Protein AF-A0A948VTZ8-F1 (afdb_monomer)

Mean predicted aligned error: 21.1 Å

pLDDT: mean 74.26, std 19.51, range [36.09, 95.75]

Sequence (278 aa):
MSRDYAEKEREFIEGLKADTGRDLGEWMSAIGDKNFAHRNDAIDWLRQQGFLFAWASWLERIHNNGGQPIYYDESAPPAPAAPVKHPAPPPASPPPSPPLHSNAGSHAGRPVDVPTPRPVQLEGASVIQFPGARSTLAKPPPPAPSRAVPASSPSVATSPQVMAVIAAAKAYAPLAGFLIRSIADNLPGTVFRAGTRRVEMFAGPLPFALLSVGGKDLKLVYAGPADRFEPPSEKSRLPNLGVPLSPLLTHMVALTDARQIDEAFVETIRRARARVER

Secondary structure (DSSP, 8-state):
--HHHHHHHHHHHHHHHHHHS--HHHHHHHHHHHT-SSHHHHHHHHHHTT--HHHHHHHHHHHHTTT--SSTTTTS--PPPPP--PPPPPPPPPPP-------------PPPPPPPP---------------------PPPP-------------GGG-HHHHHHHHHTGGGHHHHHHHHHHHHHHSTTPEEEEETTEEEEESSSSEEEEEEE-SS-EEEEE---TT---TT-EE---TTSSSPPPTT--EEEEE--GGGSSHHHHHHHHHHHHHH--

Solvent-accessible surface area (backbone atoms only — not comparable to full-atom values): 17691 Å² total; per-residue (Å²): 122,68,64,70,52,18,51,52,50,46,53,46,58,70,43,34,33,79,76,68,75,41,43,68,68,58,49,40,49,57,54,58,76,64,64,61,91,46,74,64,56,49,28,54,53,35,36,75,75,68,40,54,69,73,55,17,51,45,53,50,51,22,44,76,50,77,61,40,74,89,45,64,62,78,82,55,80,85,71,82,78,75,83,79,82,74,79,78,83,82,81,82,85,81,84,92,79,89,91,83,85,88,83,90,82,89,83,90,82,83,87,85,85,82,88,82,84,81,87,87,87,82,87,82,88,81,90,82,88,83,83,88,82,90,82,84,87,81,84,79,77,79,82,69,81,75,76,74,70,78,68,79,71,76,62,50,77,70,36,72,59,43,51,54,30,32,56,57,12,54,88,44,21,66,52,50,49,51,49,51,50,52,46,50,74,74,40,76,78,54,43,54,44,58,47,99,43,29,39,38,32,22,82,64,98,49,66,21,34,34,39,41,43,34,73,88,50,39,34,42,30,27,26,51,66,89,87,66,70,58,88,82,34,36,74,52,78,71,92,84,65,91,58,88,75,60,88,57,42,33,28,23,33,76,57,86,57,68,81,70,70,38,71,68,46,51,50,52,52,51,53,11,42,59,61,63,75,106

Structure (mmCIF, N/CA/C/O backbone):
data_AF-A0A948VTZ8-F1
#
_entry.id   AF-A0A948VTZ8-F1
#
loop_
_atom_site.group_PDB
_atom_site.id
_atom_site.type_symbol
_atom_site.label_atom_id
_atom_site.label_alt_id
_atom_site.label_comp_id
_atom_site.label_asym_id
_atom_site.label_entity_id
_atom_site.label_seq_id
_atom_site.pdbx_PDB_ins_code
_atom_site.Cartn_x
_atom_site.Cartn_y
_atom_site.Cartn_z
_atom_site.occupancy
_atom_site.B_iso_or_equiv
_atom_site.auth_seq_id
_atom_site.auth_comp_id
_atom_site.auth_asym_id
_atom_site.auth_atom_id
_atom_site.pdbx_PDB_model_num
ATOM 1 N N . MET A 1 1 ? -17.704 13.334 -6.951 1.00 40.81 1 MET A N 1
ATOM 2 C CA . MET A 1 1 ? -16.858 12.857 -5.836 1.00 40.81 1 MET A CA 1
ATOM 3 C C . MET A 1 1 ? -17.567 12.944 -4.481 1.00 40.81 1 MET A C 1
ATOM 5 O O . MET A 1 1 ? -17.306 12.073 -3.674 1.00 40.81 1 MET A O 1
ATOM 9 N N . SER A 1 2 ? -18.469 13.906 -4.214 1.00 44.22 2 SER A N 1
ATOM 10 C CA . SER A 1 2 ? -19.228 13.960 -2.939 1.00 44.22 2 SER A CA 1
ATOM 11 C C . SER A 1 2 ? -20.299 12.865 -2.780 1.00 44.22 2 SER A C 1
ATOM 13 O O . SER A 1 2 ? -20.550 12.423 -1.665 1.00 44.22 2 SER A O 1
ATOM 15 N N . ARG A 1 3 ? -20.876 12.369 -3.890 1.00 46.72 3 ARG A N 1
ATOM 16 C CA . ARG A 1 3 ? -21.890 11.291 -3.882 1.00 46.72 3 ARG A CA 1
ATOM 17 C C . ARG A 1 3 ? -21.418 10.016 -3.170 1.00 46.72 3 ARG A C 1
ATOM 19 O O . ARG A 1 3 ? -22.162 9.481 -2.361 1.00 46.72 3 ARG A O 1
ATOM 26 N N . ASP A 1 4 ? -20.166 9.613 -3.387 1.00 71.62 4 ASP A N 1
ATOM 27 C CA . ASP A 1 4 ? -19.617 8.366 -2.829 1.00 71.62 4 ASP A CA 1
ATOM 28 C C . ASP A 1 4 ? -19.422 8.425 -1.302 1.00 71.62 4 ASP A C 1
ATOM 30 O O . ASP A 1 4 ? -19.334 7.390 -0.645 1.00 71.62 4 ASP A O 1
ATOM 34 N N . TYR A 1 5 ? -19.316 9.627 -0.724 1.00 70.94 5 TYR A N 1
ATOM 35 C CA . TYR A 1 5 ? -19.185 9.808 0.725 1.00 70.94 5 TYR A CA 1
ATOM 36 C C . TYR A 1 5 ? -20.544 9.906 1.418 1.00 70.94 5 TYR A C 1
ATOM 38 O O . TYR A 1 5 ? -20.686 9.372 2.513 1.00 70.94 5 TYR A O 1
ATOM 46 N N . ALA A 1 6 ? -21.540 10.518 0.769 1.00 75.19 6 ALA A N 1
ATOM 47 C CA . ALA A 1 6 ? -22.914 10.565 1.266 1.00 75.19 6 ALA A CA 1
ATOM 48 C C . ALA A 1 6 ? -23.553 9.166 1.324 1.00 75.19 6 ALA A C 1
ATOM 50 O O . ALA A 1 6 ? -24.222 8.829 2.297 1.00 75.19 6 ALA A O 1
ATOM 51 N N . GLU A 1 7 ? -23.303 8.334 0.309 1.00 74.50 7 GLU A N 1
ATOM 52 C CA . GLU A 1 7 ? -23.801 6.954 0.259 1.00 74.50 7 GLU A CA 1
ATOM 53 C C . GLU A 1 7 ? -23.154 6.080 1.341 1.00 74.50 7 GLU A C 1
ATOM 55 O O . GLU A 1 7 ? -23.855 5.415 2.096 1.00 74.50 7 GLU A O 1
ATOM 60 N N . LYS A 1 8 ? -21.833 6.192 1.531 1.00 77.62 8 LYS A N 1
ATOM 61 C CA . LYS A 1 8 ? -21.131 5.504 2.627 1.00 77.62 8 LYS A CA 1
ATOM 62 C C . LYS A 1 8 ? -21.572 5.969 4.015 1.00 77.62 8 LYS A C 1
ATOM 64 O O . LYS A 1 8 ? -21.575 5.164 4.940 1.00 77.62 8 LYS A O 1
ATOM 69 N N . GLU A 1 9 ? -21.913 7.251 4.183 1.00 81.12 9 GLU A N 1
ATOM 70 C CA . GLU A 1 9 ? -22.435 7.772 5.456 1.00 81.12 9 GLU A CA 1
ATOM 71 C C . GLU A 1 9 ? -23.809 7.181 5.758 1.00 81.12 9 GLU A C 1
ATOM 73 O O . GLU A 1 9 ? -24.076 6.790 6.891 1.00 81.12 9 GLU A O 1
ATOM 78 N N . ARG A 1 10 ? -24.662 7.077 4.730 1.00 81.44 10 ARG A N 1
ATOM 79 C CA . ARG A 1 10 ? -25.980 6.448 4.824 1.00 81.44 10 ARG A CA 1
ATOM 80 C C . ARG A 1 10 ? -25.868 4.978 5.202 1.00 81.44 10 ARG A C 1
ATOM 82 O O . ARG A 1 10 ? -26.460 4.589 6.199 1.00 81.44 10 ARG A O 1
ATOM 89 N N . GLU A 1 11 ? -25.087 4.198 4.456 1.00 81.62 11 GLU A N 1
ATOM 90 C CA . GLU A 1 11 ? -24.876 2.771 4.738 1.00 81.62 11 GLU A CA 1
ATOM 91 C C . GLU A 1 11 ? -24.336 2.557 6.156 1.00 81.62 11 GLU A C 1
ATOM 93 O O . GLU A 1 11 ? -24.784 1.662 6.870 1.00 81.62 11 GLU A O 1
ATOM 98 N N . PHE A 1 12 ? -23.414 3.419 6.596 1.00 84.69 12 PHE A N 1
ATOM 99 C CA . PHE A 1 12 ? -22.884 3.381 7.953 1.00 84.69 12 PHE A CA 1
ATOM 100 C C . PHE A 1 12 ? -23.962 3.659 9.006 1.00 84.69 12 PHE A C 1
ATOM 102 O O . PHE A 1 12 ? -24.076 2.893 9.957 1.00 84.69 12 PHE A O 1
ATOM 109 N N . ILE A 1 13 ? -24.763 4.719 8.852 1.00 84.50 13 ILE A N 1
ATOM 110 C CA . ILE A 1 13 ? -25.822 5.071 9.812 1.00 84.50 13 ILE A CA 1
ATOM 111 C C . ILE A 1 13 ? -26.923 4.000 9.836 1.00 84.50 13 ILE A C 1
ATOM 113 O O . ILE A 1 13 ? -27.407 3.655 10.915 1.00 84.50 13 ILE A O 1
ATOM 117 N N . GLU A 1 14 ? -27.291 3.446 8.679 1.00 84.25 14 GLU A N 1
ATOM 118 C CA . GLU A 1 14 ? -28.285 2.371 8.560 1.00 84.25 14 GLU A CA 1
ATOM 119 C C . GLU A 1 14 ? -27.790 1.058 9.192 1.00 84.25 14 GLU A C 1
ATOM 121 O O . GLU A 1 14 ? -28.559 0.380 9.876 1.00 84.25 14 GLU A O 1
ATOM 126 N N . GLY A 1 15 ? -26.503 0.724 9.038 1.00 81.94 15 GLY A N 1
ATOM 127 C CA . GLY A 1 15 ? -25.873 -0.451 9.653 1.00 81.94 15 GLY A CA 1
ATOM 128 C C . GLY A 1 15 ? -25.519 -0.288 11.138 1.00 81.94 15 GLY A C 1
ATOM 129 O O . GLY A 1 15 ? -25.411 -1.278 11.861 1.00 81.94 15 GLY A O 1
ATOM 130 N N . LEU A 1 16 ? -25.403 0.948 11.635 1.00 86.31 16 LEU A N 1
ATOM 131 C CA . LEU A 1 16 ? -24.860 1.263 12.963 1.00 86.31 16 LEU A CA 1
ATOM 132 C C . LEU A 1 16 ? -25.575 0.533 14.107 1.00 86.31 16 LEU A C 1
ATOM 134 O O . LEU A 1 16 ? -24.927 -0.019 15.003 1.00 86.31 16 LEU A O 1
ATOM 138 N N . LYS A 1 17 ? -26.912 0.495 14.063 1.00 87.25 17 LYS A N 1
ATOM 139 C CA . LYS A 1 17 ? -27.729 -0.168 15.087 1.00 87.25 17 LYS A CA 1
ATOM 140 C C . LYS A 1 17 ? -27.609 -1.687 15.027 1.00 87.25 17 LYS A C 1
ATOM 142 O O . LYS A 1 17 ? -27.590 -2.327 16.074 1.00 87.25 17 LYS A O 1
ATOM 147 N N . ALA A 1 18 ? -27.518 -2.252 13.825 1.00 81.69 18 ALA A N 1
ATOM 148 C CA . ALA A 1 18 ? -27.349 -3.690 13.643 1.00 81.69 18 ALA A CA 1
ATOM 149 C C . ALA A 1 18 ? -25.976 -4.159 14.154 1.00 81.69 18 ALA A C 1
ATOM 151 O O . ALA A 1 18 ? -25.894 -5.190 14.818 1.00 81.69 18 ALA A O 1
ATOM 152 N N . ASP A 1 19 ? -24.931 -3.363 13.917 1.00 77.62 19 ASP A N 1
ATOM 153 C CA . ASP A 1 19 ? -23.552 -3.729 14.248 1.00 77.62 19 ASP A CA 1
ATOM 154 C C . ASP A 1 19 ? -23.190 -3.477 15.716 1.00 77.62 19 ASP A C 1
ATOM 156 O O . ASP A 1 19 ? -22.416 -4.227 16.309 1.00 77.62 19 ASP A O 1
ATOM 160 N N . THR A 1 20 ? -23.732 -2.416 16.321 1.00 83.75 20 THR A N 1
ATOM 161 C CA . THR A 1 20 ? -23.319 -1.965 17.665 1.00 83.75 20 THR A CA 1
ATOM 162 C C . THR A 1 20 ? -24.419 -2.045 18.716 1.00 83.75 20 THR A C 1
ATOM 164 O O . THR A 1 20 ? -24.175 -1.785 19.895 1.00 83.75 20 THR A O 1
ATOM 167 N N . GLY A 1 21 ? -25.641 -2.387 18.303 1.00 85.38 21 GLY A N 1
ATOM 168 C CA . GLY A 1 21 ? -26.823 -2.391 19.163 1.00 85.38 21 GLY A CA 1
ATOM 169 C C . GLY A 1 21 ? -27.319 -0.996 19.555 1.00 85.38 21 GLY A C 1
ATOM 170 O O . GLY A 1 21 ? -28.286 -0.908 20.307 1.00 85.38 21 GLY A O 1
ATOM 171 N N . ARG A 1 22 ? -26.676 0.075 19.067 1.00 86.50 22 ARG A N 1
ATOM 172 C CA . ARG A 1 22 ? -27.024 1.474 19.338 1.00 86.50 22 ARG A CA 1
ATOM 173 C C . ARG A 1 22 ? -27.162 2.262 18.046 1.00 86.50 22 ARG A C 1
ATOM 175 O O . ARG A 1 22 ? -26.352 2.099 17.135 1.00 86.50 22 ARG A O 1
ATOM 182 N N . ASP A 1 23 ? -28.168 3.118 17.965 1.00 90.38 23 ASP A N 1
ATOM 183 C CA . ASP A 1 23 ? -28.330 4.026 16.833 1.00 90.38 23 ASP A CA 1
ATOM 184 C C . ASP A 1 23 ? -27.479 5.299 16.957 1.00 90.38 23 ASP A C 1
ATOM 186 O O . ASP A 1 23 ? -26.775 5.530 17.944 1.00 90.38 23 ASP A O 1
ATOM 190 N N . LEU A 1 24 ? -27.501 6.119 15.903 1.00 87.19 24 LEU A N 1
ATOM 191 C CA . LEU A 1 24 ? -26.714 7.346 15.845 1.00 87.19 24 LEU A CA 1
ATOM 192 C C . LEU A 1 24 ? -27.062 8.293 16.998 1.00 87.19 24 LEU A C 1
ATOM 194 O O . LEU A 1 24 ? -26.155 8.871 17.590 1.00 87.19 24 LEU A O 1
ATOM 198 N N . GLY A 1 25 ? -28.347 8.430 17.338 1.00 86.81 25 GLY A N 1
ATOM 199 C CA . GLY A 1 25 ? -28.799 9.298 18.423 1.00 86.81 25 GLY A CA 1
ATOM 200 C C . GLY A 1 25 ? -28.270 8.825 19.773 1.00 86.81 25 GLY A C 1
ATOM 201 O O . GLY A 1 25 ? -27.699 9.616 20.523 1.00 86.81 25 GLY A O 1
ATOM 202 N N . GLU A 1 26 ? -28.359 7.523 20.040 1.00 88.50 26 GLU A N 1
ATOM 203 C CA . GLU A 1 26 ? -27.814 6.898 21.249 1.00 88.50 26 GLU A CA 1
ATOM 204 C C . GLU A 1 26 ? -26.289 7.061 21.347 1.00 88.50 26 GLU A C 1
ATOM 206 O O . GLU A 1 26 ? -25.757 7.307 22.434 1.00 88.50 26 GLU A O 1
ATOM 211 N N . TRP A 1 27 ? -25.570 6.990 20.222 1.00 90.25 27 TRP A N 1
ATOM 212 C CA . TRP A 1 27 ? -24.136 7.278 20.178 1.00 90.25 27 TRP A CA 1
ATOM 213 C C . TRP A 1 27 ? -23.817 8.753 20.426 1.00 90.25 27 TRP A C 1
ATOM 215 O O . TRP A 1 27 ? -22.882 9.040 21.172 1.00 90.25 27 TRP A O 1
ATOM 225 N N . MET A 1 28 ? -24.583 9.688 19.859 1.00 91.44 28 MET A N 1
ATOM 226 C CA . MET A 1 28 ? -24.389 11.120 20.110 1.00 91.44 28 MET A CA 1
ATOM 227 C C . MET A 1 28 ? -24.611 11.463 21.585 1.00 91.44 28 MET A C 1
ATOM 229 O O . MET A 1 28 ? -23.789 12.169 22.169 1.00 91.44 28 MET A O 1
ATOM 233 N N . SER A 1 29 ? -25.659 10.916 22.207 1.00 89.75 29 SER A N 1
ATOM 234 C CA . SER A 1 29 ? -25.902 11.067 23.645 1.00 89.75 29 SER A CA 1
ATOM 235 C C . SER A 1 29 ? -24.767 10.468 24.474 1.00 89.75 29 SER A C 1
ATOM 237 O O . SER A 1 29 ? -24.235 11.140 25.351 1.00 89.75 29 SER A O 1
ATOM 239 N N . ALA A 1 30 ? -24.313 9.254 24.149 1.00 89.25 30 ALA A N 1
ATOM 240 C CA . ALA A 1 30 ? -23.236 8.604 24.891 1.00 89.25 30 ALA A CA 1
ATOM 241 C C . ALA A 1 30 ? -21.890 9.347 24.790 1.00 89.25 30 ALA A C 1
ATOM 243 O O . ALA A 1 30 ? -21.121 9.344 25.752 1.00 89.25 30 ALA A O 1
ATOM 244 N N . ILE A 1 31 ? -21.593 9.982 23.650 1.00 89.19 31 ILE A N 1
ATOM 245 C CA . ILE A 1 31 ? -20.408 10.841 23.492 1.00 89.19 31 ILE A CA 1
ATOM 246 C C . ILE A 1 31 ? -20.577 12.133 24.307 1.00 89.19 31 ILE A C 1
ATOM 248 O O . ILE A 1 31 ? -19.642 12.535 25.004 1.00 89.19 31 ILE A O 1
ATOM 252 N N . GLY A 1 32 ? -21.763 12.750 24.261 1.00 87.19 32 GLY A N 1
ATOM 253 C CA . GLY A 1 32 ? -22.086 13.964 25.015 1.00 87.19 32 GLY A CA 1
ATOM 254 C C . GLY A 1 32 ? -21.987 13.773 26.531 1.00 87.19 32 GLY A C 1
ATOM 255 O O . GLY A 1 32 ? -21.369 14.588 27.214 1.00 87.19 32 GLY A O 1
ATOM 256 N N . ASP A 1 33 ? -22.491 12.651 27.048 1.00 90.62 33 ASP A N 1
ATOM 257 C CA . ASP A 1 33 ? -22.474 12.314 28.478 1.00 90.62 33 ASP A CA 1
ATOM 258 C C . ASP A 1 33 ? -21.055 12.153 29.043 1.00 90.62 33 ASP A C 1
ATOM 260 O O . ASP A 1 33 ? -20.816 12.362 30.233 1.00 90.62 33 ASP A O 1
ATOM 264 N N . LYS A 1 34 ? -20.089 11.766 28.202 1.00 86.88 34 LYS A N 1
ATOM 265 C CA . LYS A 1 34 ? -18.690 11.583 28.610 1.00 86.88 34 LYS A CA 1
ATOM 266 C C . LYS A 1 34 ? -17.901 12.888 28.680 1.00 86.88 34 LYS A C 1
ATOM 268 O O . LYS A 1 34 ? -16.871 12.903 29.351 1.00 86.88 34 LYS A O 1
ATOM 273 N N . ASN A 1 35 ? -18.377 13.951 28.027 1.00 86.12 35 ASN A N 1
ATOM 274 C CA . ASN A 1 35 ? -17.791 15.294 28.035 1.00 86.12 35 ASN A CA 1
ATOM 275 C C . ASN A 1 35 ? -16.257 15.306 27.842 1.00 86.12 35 ASN A C 1
ATOM 277 O O . ASN A 1 35 ? -15.500 15.760 28.702 1.00 86.12 35 ASN A O 1
ATOM 281 N N . PHE A 1 36 ? -15.792 14.757 26.717 1.00 86.56 36 PHE A N 1
ATOM 282 C CA . PHE A 1 36 ? -14.364 14.667 26.401 1.00 86.56 36 PHE A CA 1
ATOM 283 C C . PHE A 1 36 ? -13.706 16.048 26.264 1.00 86.56 36 PHE A C 1
ATOM 285 O O . PHE A 1 36 ? -14.229 16.931 25.586 1.00 86.56 36 PHE A O 1
ATOM 292 N N . ALA A 1 37 ? -12.517 16.215 26.854 1.00 79.31 37 ALA A N 1
ATOM 293 C CA . ALA A 1 37 ? -11.750 17.461 26.768 1.00 79.31 37 ALA A CA 1
ATOM 294 C C . ALA A 1 37 ? -11.102 17.651 25.386 1.00 79.31 37 ALA A C 1
ATOM 296 O O . ALA A 1 37 ? -10.990 18.778 24.892 1.00 79.31 37 ALA A O 1
ATOM 297 N N . HIS A 1 38 ? -10.692 16.554 24.743 1.00 81.12 38 HIS A N 1
ATOM 298 C CA . HI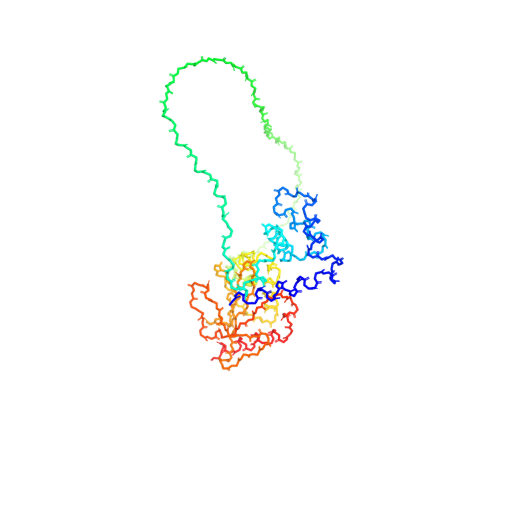S A 1 38 ? -10.110 16.573 23.409 1.00 81.12 38 HIS A CA 1
ATOM 299 C C . HIS A 1 38 ? -10.827 15.617 22.455 1.00 81.12 38 HIS A C 1
ATOM 301 O O . HIS A 1 38 ? -11.280 14.537 22.82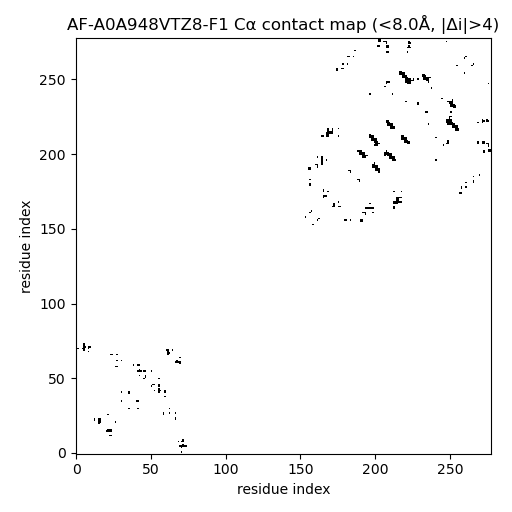4 1.00 81.12 38 HIS A O 1
ATOM 307 N N . ARG A 1 39 ? -10.865 15.995 21.171 1.00 79.62 39 ARG A N 1
ATOM 308 C CA . ARG A 1 39 ? -11.475 15.188 20.098 1.00 79.62 39 ARG A CA 1
ATOM 309 C C . ARG A 1 39 ? -10.872 13.787 19.992 1.00 79.62 39 ARG A C 1
ATOM 311 O O . ARG A 1 39 ? -11.581 12.820 19.741 1.00 79.62 39 ARG A O 1
ATOM 318 N N . ASN A 1 40 ? -9.564 13.677 20.218 1.00 85.94 40 ASN A N 1
ATOM 319 C CA . ASN A 1 40 ? -8.866 12.394 20.171 1.00 85.94 40 ASN A CA 1
ATOM 320 C C . ASN A 1 40 ? -9.315 11.450 21.295 1.00 85.94 40 ASN A C 1
ATOM 322 O O . ASN A 1 40 ? -9.377 10.248 21.061 1.00 85.94 40 ASN A O 1
ATOM 326 N N . ASP A 1 41 ? -9.708 11.981 22.456 1.00 88.12 41 ASP A N 1
ATOM 327 C CA . ASP A 1 41 ? -10.183 11.167 23.580 1.00 88.12 41 ASP A CA 1
ATOM 328 C C . ASP A 1 41 ? -11.519 10.493 23.236 1.00 88.12 41 ASP A C 1
ATOM 330 O O . ASP A 1 41 ? -11.729 9.323 23.553 1.00 88.12 41 ASP A O 1
ATOM 334 N N . ALA A 1 42 ? -12.396 11.202 22.513 1.00 87.81 42 ALA A N 1
ATOM 335 C CA . ALA A 1 42 ? -13.645 10.642 22.002 1.00 87.81 42 ALA A CA 1
ATOM 336 C C . ALA A 1 42 ? -13.385 9.526 20.977 1.00 87.81 42 ALA A C 1
ATOM 338 O O . ALA A 1 42 ? -14.026 8.477 21.026 1.00 87.81 42 ALA A O 1
ATOM 339 N N . ILE A 1 43 ? -12.416 9.720 20.074 1.00 86.81 43 ILE A N 1
ATOM 340 C CA . ILE A 1 43 ? -12.030 8.713 19.073 1.00 86.81 43 ILE A CA 1
ATOM 341 C C . ILE A 1 43 ? -11.451 7.472 19.756 1.00 86.81 43 ILE A C 1
ATOM 343 O O . ILE A 1 43 ? -11.841 6.355 19.420 1.00 86.81 43 ILE A O 1
ATOM 347 N N . ASP A 1 44 ? -10.550 7.639 20.721 1.00 89.38 44 ASP A N 1
ATOM 348 C CA . ASP A 1 44 ? -9.954 6.514 21.441 1.00 89.38 44 ASP A CA 1
ATOM 349 C C . ASP A 1 44 ? -10.985 5.775 22.303 1.00 89.38 44 ASP A C 1
ATOM 351 O O . ASP A 1 44 ? -10.984 4.542 22.331 1.00 89.38 44 ASP A O 1
ATOM 355 N N . TRP A 1 45 ? -11.930 6.489 22.921 1.00 92.94 45 TRP A N 1
ATOM 356 C CA . TRP A 1 45 ? -13.053 5.872 23.625 1.00 92.94 45 TRP A CA 1
ATOM 357 C C . TRP A 1 45 ? -13.963 5.074 22.682 1.00 92.94 45 TRP A C 1
ATOM 359 O O . TRP A 1 45 ? -14.280 3.922 22.973 1.00 92.94 45 TRP A O 1
ATOM 369 N N . LEU A 1 46 ? -14.326 5.624 21.519 1.00 90.31 46 LEU A N 1
ATOM 370 C CA . LEU A 1 46 ? -15.108 4.911 20.501 1.00 90.31 46 LEU A CA 1
ATOM 371 C C . LEU A 1 46 ? -14.373 3.660 20.002 1.00 90.31 46 LEU A C 1
ATOM 373 O O . LEU A 1 46 ? -14.983 2.611 19.805 1.00 90.31 46 LEU A O 1
ATOM 377 N N . ARG A 1 47 ? -13.046 3.711 19.876 1.00 90.12 47 ARG A N 1
ATOM 378 C CA . ARG A 1 47 ? -12.248 2.528 19.525 1.00 90.12 47 ARG A CA 1
ATOM 379 C C . ARG A 1 47 ? -12.293 1.440 20.591 1.00 90.12 47 ARG A C 1
ATOM 381 O O . ARG A 1 47 ? -12.302 0.264 20.239 1.00 90.12 47 ARG A O 1
ATOM 388 N N . GLN A 1 48 ? -12.370 1.799 21.873 1.00 89.00 48 GLN A N 1
ATOM 389 C CA . GLN A 1 48 ? -12.587 0.826 22.952 1.00 89.00 48 GLN A CA 1
ATOM 390 C C . GLN A 1 48 ? -13.977 0.177 22.884 1.00 89.00 48 GLN A C 1
ATOM 392 O O . GLN A 1 48 ? -14.137 -0.943 23.357 1.00 89.00 48 GLN A O 1
ATOM 397 N N . GLN A 1 49 ? -14.960 0.838 22.263 1.00 85.12 49 GLN A N 1
ATOM 398 C CA . GLN A 1 49 ? -16.282 0.260 21.988 1.00 85.12 49 GLN A CA 1
ATOM 399 C C . GLN A 1 49 ? -16.297 -0.664 20.754 1.00 85.12 49 GLN A C 1
ATOM 401 O O . GLN A 1 49 ? -17.346 -1.195 20.404 1.00 85.12 49 GLN A O 1
ATOM 406 N N . GLY A 1 50 ? -15.150 -0.867 20.093 1.00 83.69 50 GLY A N 1
ATOM 407 C CA . GLY A 1 50 ? -15.016 -1.750 18.933 1.00 83.69 50 GLY A CA 1
ATOM 408 C C . GLY A 1 50 ? -15.081 -1.044 17.578 1.00 83.69 50 GLY A C 1
ATOM 409 O O . GLY A 1 50 ? -14.968 -1.707 16.548 1.00 83.69 50 GLY A O 1
ATOM 410 N N . PHE A 1 51 ? -15.204 0.289 17.538 1.00 85.62 51 PHE A N 1
ATOM 411 C CA . PHE A 1 51 ? -15.170 1.016 16.270 1.00 85.62 51 PHE A CA 1
ATOM 412 C C . PHE A 1 51 ? -13.771 1.026 15.647 1.00 85.62 51 PHE A C 1
ATOM 414 O O . PHE A 1 51 ? -12.756 1.280 16.303 1.00 85.62 51 PHE A O 1
ATOM 421 N N . LEU A 1 52 ? -13.721 0.855 14.326 1.00 83.50 52 LEU A N 1
ATOM 422 C CA . LEU A 1 52 ? -12.530 1.172 13.544 1.00 83.50 52 LEU A CA 1
ATOM 423 C C . LEU A 1 52 ? -12.247 2.679 13.618 1.00 83.50 52 LEU A C 1
ATOM 425 O O . LEU A 1 52 ? -13.168 3.492 13.674 1.00 83.50 52 LEU A O 1
ATOM 429 N N . PHE A 1 53 ? -10.972 3.072 13.549 1.00 79.44 53 PHE A N 1
ATOM 430 C CA . PHE A 1 53 ? -10.564 4.482 13.648 1.00 79.44 53 PHE A CA 1
ATOM 431 C C . PHE A 1 53 ? -11.305 5.393 12.649 1.00 79.44 53 PHE A C 1
ATOM 433 O O . PHE A 1 53 ? -11.674 6.512 12.991 1.00 79.44 53 PHE A O 1
ATOM 440 N N . ALA A 1 54 ? -11.561 4.906 11.429 1.00 81.19 54 ALA A N 1
ATOM 441 C CA . ALA A 1 54 ? -12.297 5.655 10.411 1.00 81.19 54 ALA A CA 1
ATOM 442 C C . ALA A 1 54 ? -13.747 5.961 10.833 1.00 81.19 54 ALA A C 1
ATOM 444 O O . ALA A 1 54 ? -14.204 7.082 10.637 1.00 81.19 54 ALA A O 1
ATOM 445 N N . TRP A 1 55 ? -14.439 5.000 11.450 1.00 84.25 55 TRP A N 1
ATOM 446 C CA . TRP A 1 55 ? -15.821 5.150 11.921 1.00 84.25 55 TRP A CA 1
ATOM 447 C C . TRP A 1 55 ? -15.903 5.947 13.222 1.00 84.25 55 TRP A C 1
ATOM 449 O O . TRP A 1 55 ? -16.757 6.817 13.357 1.00 84.25 55 TRP A O 1
ATOM 459 N N . ALA A 1 56 ? -14.950 5.742 14.133 1.00 88.62 56 ALA A N 1
ATOM 460 C CA . ALA A 1 56 ? -14.813 6.545 15.345 1.00 88.62 56 ALA A CA 1
ATOM 461 C C . ALA A 1 56 ? -14.575 8.030 15.017 1.00 88.62 56 ALA A C 1
ATOM 463 O O . ALA A 1 56 ? -15.224 8.912 15.574 1.00 88.62 56 ALA A O 1
ATOM 464 N N . SER A 1 57 ? -13.695 8.312 14.051 1.00 85.00 57 SER A N 1
ATOM 465 C CA . SER A 1 57 ? -13.482 9.672 13.548 1.00 85.00 57 SER A CA 1
ATOM 466 C C . SER A 1 57 ? -14.711 10.232 12.830 1.00 85.00 57 SER A C 1
ATOM 468 O O . SER A 1 57 ? -14.872 11.448 12.790 1.00 85.00 57 SER A O 1
ATOM 470 N N . TRP A 1 58 ? -15.563 9.385 12.250 1.00 86.69 58 TRP A N 1
ATOM 471 C CA . TRP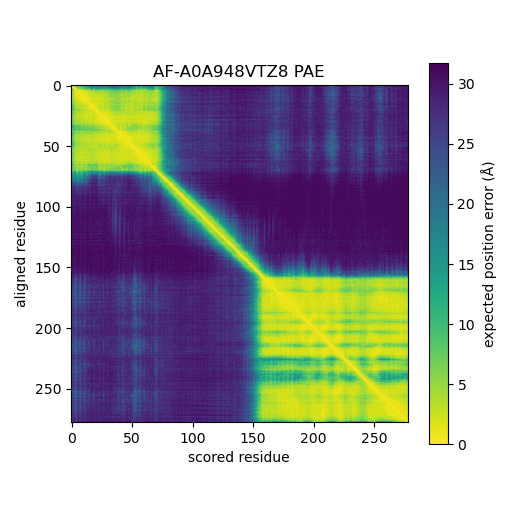 A 1 58 ? -16.801 9.829 11.615 1.00 86.69 58 TRP A CA 1
ATOM 472 C C . TRP A 1 58 ? -17.841 10.247 12.653 1.00 86.69 58 TRP A C 1
ATOM 474 O O . TRP A 1 58 ? -18.360 11.356 12.576 1.00 86.69 58 TRP A O 1
ATOM 484 N N . LEU A 1 59 ? -18.074 9.408 13.665 1.00 87.88 59 LEU A N 1
ATOM 485 C CA . LEU A 1 59 ? -18.976 9.705 14.779 1.00 87.88 59 LEU A CA 1
ATOM 486 C C . LEU A 1 59 ? -18.536 10.947 15.558 1.00 87.88 59 LEU A C 1
ATOM 488 O O . LEU A 1 59 ? -19.377 11.775 15.891 1.00 87.88 59 LEU A O 1
ATOM 492 N N . GLU A 1 60 ? -17.232 11.127 15.788 1.00 90.25 60 GLU A N 1
ATOM 493 C CA . GLU A 1 60 ? -16.705 12.356 16.395 1.00 90.25 60 GLU A CA 1
ATOM 494 C C . GLU A 1 60 ? -17.047 13.590 15.555 1.00 90.25 60 GLU A C 1
ATOM 496 O O . GLU A 1 60 ? -17.505 14.598 16.092 1.00 90.25 60 GLU A O 1
ATOM 501 N N . ARG A 1 61 ? -16.894 13.508 14.230 1.00 86.31 61 ARG A N 1
ATOM 502 C CA . ARG A 1 61 ? -17.221 14.625 13.342 1.00 86.31 61 ARG A CA 1
ATOM 503 C C . ARG A 1 61 ? -18.721 14.906 13.279 1.00 86.31 61 ARG A C 1
ATOM 505 O O . ARG A 1 61 ? -19.086 16.077 13.255 1.00 86.31 61 ARG A O 1
ATOM 512 N N . ILE A 1 62 ? -19.567 13.874 13.279 1.00 86.56 62 ILE A N 1
ATOM 513 C CA . ILE A 1 62 ? -21.032 14.013 13.342 1.00 86.56 62 ILE A CA 1
ATOM 514 C C . ILE A 1 62 ? -21.435 14.659 14.674 1.00 86.56 62 ILE A C 1
ATOM 516 O O . ILE A 1 62 ? -22.207 15.613 14.684 1.00 86.56 62 ILE A O 1
ATOM 520 N N . HIS A 1 63 ? -20.836 14.237 15.791 1.00 86.88 63 HIS A N 1
ATOM 521 C CA . HIS A 1 63 ? -21.036 14.859 17.102 1.00 86.88 63 HIS A CA 1
ATOM 522 C C . HIS A 1 63 ? -20.612 16.336 17.102 1.00 86.88 63 HIS A C 1
ATOM 524 O O . HIS A 1 63 ? -21.375 17.207 17.516 1.00 86.88 63 HIS A O 1
ATOM 530 N N . ASN A 1 64 ? -19.434 16.651 16.554 1.00 84.06 64 ASN A N 1
ATOM 531 C CA . ASN A 1 64 ? -18.963 18.029 16.404 1.00 84.06 64 ASN A CA 1
ATOM 532 C C . ASN A 1 64 ? -19.812 18.849 15.403 1.00 84.06 64 ASN A C 1
ATOM 534 O O . ASN A 1 64 ? -19.752 20.077 15.421 1.00 84.06 64 ASN A O 1
ATOM 538 N N . ASN A 1 65 ? -20.615 18.191 14.561 1.00 85.38 65 ASN A N 1
ATOM 539 C CA . ASN A 1 65 ? -21.632 18.788 13.692 1.00 85.38 65 ASN A CA 1
ATOM 540 C C . ASN A 1 65 ? -23.030 18.827 14.352 1.00 85.38 65 ASN A C 1
ATOM 542 O O . ASN A 1 65 ? -24.051 18.877 13.671 1.00 85.38 65 ASN A O 1
ATOM 546 N N . GLY A 1 66 ? -23.107 18.761 15.686 1.00 80.56 66 GLY A N 1
ATOM 547 C CA . GLY A 1 66 ? -24.374 18.814 16.424 1.00 80.56 66 GLY A CA 1
ATOM 548 C C . GLY A 1 66 ? -25.230 17.551 16.290 1.00 80.56 66 GLY A C 1
ATOM 549 O O . GLY A 1 66 ? -26.448 17.620 16.429 1.00 80.56 66 GLY A O 1
ATOM 550 N N . GLY A 1 67 ? -24.610 16.410 15.984 1.00 79.94 67 GLY A N 1
ATOM 551 C CA . GLY A 1 67 ? -25.292 15.135 15.763 1.00 79.94 67 GLY A CA 1
ATOM 552 C C . GLY A 1 67 ? -25.899 14.978 14.369 1.00 79.94 67 GLY A C 1
ATOM 553 O O . GLY A 1 67 ? -26.574 13.984 14.116 1.00 79.94 67 GLY A O 1
ATOM 554 N N . GLN A 1 68 ? -25.665 15.935 13.465 1.00 80.06 68 GLN A N 1
ATOM 555 C CA . GLN A 1 68 ? -26.156 15.882 12.091 1.00 80.06 68 GLN A CA 1
ATOM 556 C C . GLN A 1 68 ? -25.127 15.211 11.168 1.00 80.06 68 GLN A C 1
ATOM 558 O O . GLN A 1 68 ? -23.931 15.520 11.263 1.00 80.06 68 GLN A O 1
ATOM 563 N N . PRO A 1 69 ? -25.560 14.329 10.250 1.00 79.50 69 PRO A N 1
ATOM 564 C CA . PRO A 1 69 ? -24.689 13.792 9.208 1.00 79.50 69 PRO A CA 1
ATOM 565 C C . PRO A 1 69 ? -24.021 14.907 8.387 1.00 79.50 69 PRO A C 1
ATOM 567 O O . PRO A 1 69 ? -24.575 15.995 8.228 1.00 79.50 69 PRO A O 1
ATOM 570 N N . ILE A 1 70 ? -22.820 14.653 7.871 1.00 76.56 70 ILE A N 1
ATOM 571 C CA . ILE A 1 70 ? -21.975 15.686 7.246 1.00 76.56 70 ILE A CA 1
ATOM 572 C C . ILE A 1 70 ? -22.234 15.781 5.740 1.00 76.56 70 ILE A C 1
ATOM 574 O O . ILE A 1 70 ? -22.143 16.863 5.168 1.00 76.56 70 ILE A O 1
ATOM 578 N N . TYR A 1 71 ? -22.538 14.653 5.101 1.00 73.69 71 TYR A N 1
ATOM 579 C CA . TYR A 1 71 ? -22.670 14.507 3.651 1.00 73.69 71 TYR A CA 1
ATOM 580 C C . TYR A 1 71 ? -24.054 14.002 3.229 1.00 73.69 71 TYR A C 1
ATOM 582 O O . TYR A 1 71 ? -24.440 14.167 2.072 1.00 73.69 71 TYR A O 1
ATOM 590 N N . TYR A 1 72 ? -24.808 13.396 4.148 1.00 61.03 72 TYR A N 1
ATOM 591 C CA . TYR A 1 72 ? -26.125 12.808 3.888 1.00 61.03 72 TYR A CA 1
ATOM 592 C C . TYR A 1 72 ? -27.136 13.785 3.258 1.00 61.03 72 TYR A C 1
ATOM 594 O O . TYR A 1 72 ? -27.942 13.364 2.429 1.00 61.03 72 TYR A O 1
ATOM 602 N N . ASP A 1 73 ? -27.078 15.077 3.609 1.00 55.31 73 ASP A N 1
ATOM 603 C CA . ASP A 1 73 ? -28.063 16.089 3.187 1.00 55.31 73 ASP A CA 1
ATOM 604 C C . ASP A 1 73 ? -27.624 16.926 1.965 1.00 55.31 73 ASP A C 1
ATOM 606 O O . ASP A 1 73 ? -28.367 17.761 1.456 1.00 55.31 73 ASP A O 1
ATOM 610 N N . GLU A 1 74 ? -26.436 16.678 1.399 1.00 51.59 74 GLU A N 1
ATOM 611 C CA . GLU A 1 74 ? -25.900 17.458 0.263 1.00 51.59 74 GLU A CA 1
ATOM 612 C C . GLU A 1 74 ? -26.607 17.153 -1.083 1.00 51.59 74 GLU A C 1
ATOM 614 O O . GLU A 1 74 ? -26.178 17.590 -2.150 1.00 51.59 74 GLU A O 1
ATOM 619 N N . SER A 1 75 ? -27.713 16.396 -1.045 1.00 44.97 75 SER A N 1
ATOM 620 C CA . SER A 1 75 ? -28.648 16.202 -2.165 1.00 44.97 75 SER A CA 1
ATOM 621 C C . SER A 1 75 ? -29.935 17.038 -2.049 1.00 44.97 75 SER A C 1
ATOM 623 O O . SER A 1 75 ? -30.762 16.978 -2.960 1.00 44.97 75 SER A O 1
ATOM 625 N N . ALA A 1 76 ? -30.115 17.828 -0.985 1.00 42.25 76 ALA A N 1
ATOM 626 C CA . ALA A 1 76 ? -31.196 18.805 -0.874 1.00 42.25 76 ALA A CA 1
ATOM 627 C C . ALA A 1 76 ? -30.727 20.194 -1.365 1.00 42.25 76 ALA A C 1
ATOM 629 O O . ALA A 1 76 ? -29.589 20.588 -1.096 1.00 42.25 76 ALA A O 1
ATOM 630 N N . PRO A 1 77 ? -31.557 20.960 -2.107 1.00 39.91 77 PRO A N 1
ATOM 631 C CA . PRO A 1 77 ? -31.209 22.328 -2.484 1.00 39.91 77 PRO A CA 1
ATOM 632 C C . PRO A 1 77 ? -30.944 23.159 -1.218 1.00 39.91 77 PRO A C 1
ATOM 634 O O . PRO A 1 77 ? -31.637 22.961 -0.218 1.00 39.91 77 PRO A O 1
ATOM 637 N N . PRO A 1 78 ? -29.958 24.077 -1.240 1.00 37.97 78 PRO A N 1
ATOM 638 C CA . PRO A 1 78 ? -29.506 24.763 -0.039 1.00 37.97 78 PRO A CA 1
ATOM 639 C C . PRO A 1 78 ? -30.670 25.514 0.608 1.00 37.97 78 PRO A C 1
ATOM 641 O O . PRO A 1 78 ? -31.189 26.485 0.054 1.00 37.97 78 PRO A O 1
ATOM 644 N N . ALA A 1 79 ? -31.074 25.057 1.793 1.00 50.47 79 ALA A N 1
ATOM 645 C CA . ALA A 1 79 ? -31.937 25.830 2.666 1.00 50.47 79 ALA A CA 1
ATOM 646 C C . ALA A 1 79 ? -31.201 27.129 3.054 1.00 50.47 79 ALA A C 1
ATOM 648 O O . ALA A 1 79 ? -29.981 27.111 3.253 1.00 50.47 79 ALA A O 1
ATOM 649 N N . PRO A 1 80 ? -31.904 28.272 3.128 1.00 44.31 80 PRO A N 1
ATOM 650 C CA . PRO A 1 80 ? -31.279 29.559 3.391 1.00 44.31 80 PRO A CA 1
ATOM 651 C C . PRO A 1 80 ? -30.570 29.530 4.746 1.00 44.31 80 PRO A C 1
ATOM 653 O O . PRO A 1 80 ? -31.149 29.144 5.761 1.00 44.31 80 PRO A O 1
ATOM 656 N N . ALA A 1 81 ? -29.298 29.932 4.729 1.00 43.19 81 ALA A N 1
ATOM 657 C CA . ALA A 1 81 ? -28.421 29.965 5.886 1.00 43.19 81 ALA A CA 1
ATOM 658 C C . ALA A 1 81 ? -29.095 30.661 7.079 1.00 43.19 81 ALA A C 1
ATOM 660 O O . ALA A 1 81 ? -29.412 31.852 7.027 1.00 43.19 81 ALA A O 1
ATOM 661 N N . ALA A 1 82 ? -29.274 29.921 8.173 1.00 47.44 82 ALA A N 1
ATOM 662 C CA . ALA A 1 82 ? -29.522 30.528 9.470 1.00 47.44 82 ALA A CA 1
ATOM 663 C C . ALA A 1 82 ? -28.314 31.419 9.837 1.00 47.44 82 ALA A C 1
ATOM 665 O O . ALA A 1 82 ? -27.167 31.037 9.583 1.00 47.44 82 ALA A O 1
ATOM 666 N N . PRO A 1 83 ? -28.537 32.617 10.405 1.00 42.28 83 PRO A N 1
ATOM 667 C CA . PRO A 1 83 ? -27.488 33.606 10.588 1.00 42.28 83 PRO A CA 1
ATOM 668 C C . PRO A 1 83 ? -26.459 33.128 11.614 1.00 42.28 83 PRO A C 1
ATOM 670 O O . PRO A 1 83 ? -26.769 32.881 12.781 1.00 42.28 83 PRO A O 1
ATOM 673 N N . VAL A 1 84 ? -25.208 33.050 11.168 1.00 49.16 84 VAL A N 1
ATOM 674 C CA . VAL A 1 84 ? -24.037 32.870 12.022 1.00 49.16 84 VAL A CA 1
ATOM 675 C C . VAL A 1 84 ? -23.968 34.071 12.969 1.00 49.16 84 V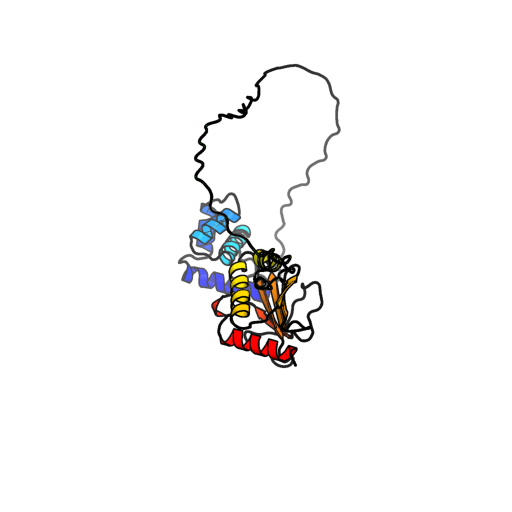AL A C 1
ATOM 677 O O . VAL A 1 84 ? -23.763 35.206 12.537 1.00 49.16 84 VAL A O 1
ATOM 680 N N . LYS A 1 85 ? -24.148 33.847 14.275 1.00 41.16 85 LYS A N 1
ATOM 681 C CA . LYS A 1 85 ? -23.798 34.845 15.294 1.00 41.16 85 LYS A CA 1
ATOM 682 C C . LYS A 1 85 ? -22.279 35.018 15.270 1.00 41.16 85 LYS A C 1
ATOM 684 O O . LYS A 1 85 ? -21.555 34.209 15.841 1.00 41.16 85 LYS A O 1
ATOM 689 N N . HIS A 1 86 ? -21.800 36.053 14.587 1.00 42.47 86 HIS A N 1
ATOM 690 C CA . HIS A 1 86 ? -20.415 36.501 14.687 1.00 42.47 86 HIS A CA 1
ATOM 691 C C . HIS A 1 86 ? -20.106 36.906 16.141 1.00 42.47 86 HIS A C 1
ATOM 693 O O . HIS A 1 86 ? -20.823 37.746 16.692 1.00 42.47 86 HIS A O 1
ATOM 699 N N . PRO A 1 87 ? -19.037 36.387 16.768 1.00 43.06 87 PRO A N 1
ATOM 700 C CA . PRO A 1 87 ? -18.402 37.073 17.883 1.00 43.06 87 PRO A CA 1
ATOM 701 C C . PRO A 1 87 ? -17.812 38.394 17.373 1.00 43.06 87 PRO A C 1
ATOM 703 O O . PRO A 1 87 ? -17.170 38.429 16.321 1.00 43.06 87 PRO A O 1
ATOM 706 N N . ALA A 1 88 ? -18.066 39.479 18.101 1.00 47.44 88 ALA A N 1
ATOM 707 C CA . ALA A 1 88 ? -17.583 40.818 17.783 1.00 47.44 88 ALA A CA 1
ATOM 708 C C . ALA A 1 88 ? -16.039 40.882 17.697 1.00 47.44 88 ALA A C 1
ATOM 710 O O . ALA A 1 88 ? -15.357 40.153 18.424 1.00 47.44 88 ALA A O 1
ATOM 711 N N . PRO A 1 89 ? -15.470 41.760 16.850 1.00 53.69 89 PRO A N 1
ATOM 712 C CA . PRO A 1 89 ? -14.030 41.996 16.812 1.00 53.69 89 PRO A CA 1
ATOM 713 C C . PRO A 1 89 ? -13.533 42.611 18.138 1.00 53.69 89 PRO A C 1
ATOM 715 O O . PRO A 1 89 ? -14.238 43.437 18.726 1.00 53.69 89 PRO A O 1
ATOM 718 N N . PRO A 1 90 ? -12.330 42.247 18.620 1.00 57.88 90 PRO A N 1
ATOM 719 C CA . PRO A 1 90 ? -11.757 42.848 19.820 1.00 57.88 90 PRO A CA 1
ATOM 720 C C . PRO A 1 90 ? -11.400 44.330 19.581 1.00 57.88 90 PRO A C 1
ATOM 722 O O . PRO A 1 90 ? -10.869 44.663 18.517 1.00 57.88 90 PRO A O 1
ATOM 725 N N . PRO A 1 91 ? -11.665 45.234 20.544 1.00 52.53 91 PRO A N 1
ATOM 726 C CA . PRO A 1 91 ? -11.276 46.636 20.446 1.00 52.53 91 PRO A CA 1
ATOM 727 C C . PRO A 1 91 ? -9.756 46.830 20.562 1.00 52.53 91 PRO A C 1
ATOM 729 O O . PRO A 1 91 ? -9.052 46.079 21.234 1.00 52.53 91 PRO A O 1
ATOM 732 N N . ALA A 1 92 ? -9.287 47.872 19.875 1.00 46.59 92 ALA A N 1
ATOM 733 C CA . ALA A 1 92 ? -7.900 48.285 19.709 1.00 46.59 92 ALA A CA 1
ATOM 734 C C . ALA A 1 92 ? -7.118 48.463 21.025 1.00 46.59 92 ALA A C 1
ATOM 736 O O . ALA A 1 92 ? -7.623 49.009 22.006 1.00 46.59 92 ALA A O 1
ATOM 737 N N . SER A 1 93 ? -5.849 48.048 21.002 1.00 59.19 93 SER A N 1
ATOM 738 C CA . SER A 1 93 ? -4.877 48.225 22.084 1.00 59.19 93 SER A CA 1
ATOM 739 C C . SER A 1 93 ? -4.641 49.707 22.429 1.00 59.19 93 SER A C 1
ATOM 741 O O . SER A 1 93 ? -4.412 50.503 21.515 1.00 59.19 93 SER A O 1
ATOM 743 N N . PRO A 1 94 ? -4.612 50.093 23.720 1.00 59.81 94 PRO A N 1
ATOM 744 C CA . PRO A 1 94 ? -4.143 51.411 24.144 1.00 59.81 94 PRO A CA 1
ATOM 745 C C . PRO A 1 94 ? -2.594 51.520 24.172 1.00 59.81 94 PRO A C 1
ATOM 747 O O . PRO A 1 94 ? -1.905 50.500 24.266 1.00 59.81 94 PRO A O 1
ATOM 750 N N . PRO A 1 95 ? -2.043 52.750 24.069 1.00 62.91 95 PRO A N 1
ATOM 751 C CA . PRO A 1 95 ? -0.608 53.038 23.910 1.00 62.91 95 PRO A CA 1
ATOM 752 C C . PRO A 1 95 ? 0.231 52.846 25.195 1.00 62.91 95 PRO A C 1
ATOM 754 O O . PRO A 1 95 ? -0.326 52.785 26.292 1.00 62.91 95 PRO A O 1
ATOM 757 N N . PRO A 1 96 ? 1.578 52.774 25.082 1.00 57.09 96 PRO A N 1
ATOM 758 C CA . PRO A 1 96 ? 2.471 52.474 26.200 1.00 57.09 96 PRO A CA 1
ATOM 759 C C . PRO A 1 96 ? 2.724 53.692 27.103 1.00 57.09 96 PRO A C 1
ATOM 761 O O . PRO A 1 96 ? 2.717 54.841 26.662 1.00 57.09 96 PRO A O 1
ATOM 764 N N . SER A 1 97 ? 2.987 53.434 28.383 1.00 54.50 97 SER A N 1
ATOM 765 C CA . SER A 1 97 ? 3.374 54.427 29.395 1.00 54.50 97 SER A CA 1
ATOM 766 C C . SER A 1 97 ? 4.360 53.809 30.409 1.00 54.50 97 SER A C 1
ATOM 768 O O . SER A 1 97 ? 4.431 52.583 30.491 1.00 54.50 97 SER A O 1
ATOM 770 N N . PRO A 1 98 ? 5.189 54.631 31.092 1.00 53.19 98 PRO A N 1
ATOM 771 C CA . PRO A 1 98 ? 6.653 54.464 31.171 1.00 53.19 98 PRO A CA 1
ATOM 772 C C . PRO A 1 98 ? 7.178 53.688 32.402 1.00 53.19 98 PRO A C 1
ATOM 774 O O . PRO A 1 98 ? 6.394 53.317 33.273 1.00 53.19 98 PRO A O 1
ATOM 777 N N . PRO A 1 99 ? 8.511 53.463 32.505 1.00 62.97 99 PRO A N 1
ATOM 778 C CA . PRO A 1 99 ? 9.120 52.588 33.506 1.00 62.97 99 PRO A CA 1
ATOM 779 C C . PRO A 1 99 ? 9.636 53.357 34.729 1.00 62.97 99 PRO A C 1
ATOM 781 O O . PRO A 1 99 ? 10.374 54.315 34.543 1.00 62.97 99 PRO A O 1
ATOM 784 N N . LEU A 1 100 ? 9.375 52.891 35.959 1.00 42.47 100 LEU A N 1
ATOM 785 C CA . LEU A 1 100 ? 10.180 53.242 37.142 1.00 42.47 100 LEU A CA 1
ATOM 786 C C . LEU A 1 100 ? 10.118 52.158 38.248 1.00 42.47 100 LEU A C 1
ATOM 788 O O . LEU A 1 100 ? 9.082 51.925 38.855 1.00 42.47 100 LEU A O 1
ATOM 792 N N . HIS A 1 101 ? 11.307 51.608 38.522 1.00 41.56 101 HIS A N 1
ATOM 793 C CA . HIS A 1 101 ? 11.920 51.325 39.834 1.00 41.56 101 HIS A CA 1
ATOM 794 C C . HIS A 1 101 ? 11.528 50.071 40.651 1.00 41.56 101 HIS A C 1
ATOM 796 O O . HIS A 1 101 ? 10.480 49.987 41.274 1.00 41.56 101 HIS A O 1
ATOM 802 N N . SER A 1 102 ? 12.511 49.157 40.706 1.00 39.28 102 SER A N 1
ATOM 803 C CA . SER A 1 102 ? 13.191 48.611 41.899 1.00 39.28 102 SER A CA 1
ATOM 804 C C . SER A 1 102 ? 12.364 48.261 43.146 1.00 39.28 102 SER A C 1
ATOM 806 O O . SER A 1 102 ? 11.851 49.159 43.800 1.00 39.28 102 SER A O 1
ATOM 808 N N . ASN A 1 103 ? 12.452 47.014 43.639 1.00 38.91 103 ASN A N 1
ATOM 809 C CA . ASN A 1 103 ? 13.464 46.655 44.648 1.00 38.91 103 ASN A CA 1
ATOM 810 C C . ASN A 1 103 ? 13.519 45.143 44.980 1.00 38.91 103 ASN A C 1
ATOM 812 O O . ASN A 1 103 ? 12.581 44.387 44.757 1.00 38.91 103 ASN A O 1
ATOM 816 N N . ALA A 1 104 ? 14.680 44.792 45.531 1.00 37.16 104 ALA A N 1
ATOM 817 C CA . ALA A 1 104 ? 15.243 43.566 46.086 1.00 37.16 104 ALA A CA 1
ATOM 818 C C . ALA A 1 104 ? 14.343 42.513 46.767 1.00 37.16 104 ALA A C 1
ATOM 820 O O . ALA A 1 104 ? 13.400 42.820 47.489 1.00 37.16 104 ALA A O 1
ATOM 821 N N . GLY A 1 105 ? 14.804 41.259 46.672 1.00 37.75 105 GLY A N 1
ATOM 822 C CA . GLY A 1 105 ? 14.411 40.153 47.547 1.00 37.75 105 GLY A CA 1
ATOM 823 C C . GLY A 1 105 ? 15.093 38.833 47.176 1.00 37.75 105 GLY A C 1
ATOM 824 O O . GLY A 1 105 ? 14.553 38.052 46.404 1.00 37.75 105 GLY A O 1
ATOM 825 N N . SER A 1 106 ? 16.295 38.610 47.710 1.00 36.09 106 SER A N 1
ATOM 826 C CA . SER A 1 106 ? 17.065 37.358 47.692 1.00 36.09 106 SER A CA 1
ATOM 827 C C . SER A 1 106 ? 16.256 36.114 48.081 1.00 36.09 106 SER A C 1
ATOM 829 O O . SER A 1 106 ? 15.502 36.168 49.042 1.00 36.09 106 SER A O 1
ATOM 831 N N . HIS A 1 107 ? 16.560 34.957 47.480 1.00 47.22 107 HIS A N 1
ATOM 832 C CA . HIS A 1 107 ? 17.014 33.789 48.248 1.00 47.22 107 HIS A CA 1
ATOM 833 C C . HIS A 1 107 ? 17.752 32.777 47.363 1.00 47.22 107 HIS A C 1
ATOM 835 O O . HIS A 1 107 ? 17.351 32.448 46.251 1.00 47.22 107 HIS A O 1
ATOM 841 N N . ALA A 1 108 ? 18.885 32.337 47.901 1.00 38.31 108 ALA A N 1
ATOM 842 C CA . ALA A 1 108 ? 19.847 31.420 47.327 1.00 38.31 108 ALA A CA 1
ATOM 843 C C . ALA A 1 108 ? 19.393 29.952 47.411 1.00 38.31 108 ALA A C 1
ATOM 845 O O . ALA A 1 108 ? 18.809 29.537 48.408 1.00 38.31 108 ALA A O 1
ATOM 846 N N . GLY A 1 109 ? 19.773 29.151 46.414 1.00 36.97 109 GLY A N 1
ATOM 847 C CA . GLY A 1 109 ? 19.687 27.690 46.442 1.00 36.97 109 GLY A CA 1
ATOM 848 C C . GLY A 1 109 ? 20.638 27.086 45.409 1.00 36.97 109 GLY A C 1
ATOM 849 O O . GLY A 1 109 ? 20.412 27.207 44.212 1.00 36.97 109 GLY A O 1
ATOM 850 N N . ARG A 1 110 ? 21.746 26.517 45.894 1.00 46.59 110 ARG A N 1
ATOM 851 C CA . ARG A 1 110 ? 22.899 25.985 45.142 1.00 46.59 110 ARG A CA 1
ATOM 852 C C . ARG A 1 110 ? 22.538 24.703 44.365 1.00 46.59 110 ARG A C 1
ATOM 854 O O . ARG A 1 110 ? 21.830 23.868 44.924 1.00 46.59 110 ARG A O 1
ATOM 861 N N . PRO A 1 111 ? 23.103 24.470 43.166 1.00 48.50 111 PRO A N 1
ATOM 862 C CA . PRO A 1 111 ? 23.180 23.137 42.576 1.00 48.50 111 PRO A CA 1
ATOM 863 C C . PRO A 1 111 ? 24.328 22.332 43.211 1.00 48.50 111 PRO A C 1
ATOM 865 O O . PRO A 1 111 ? 25.421 22.852 43.435 1.00 48.50 111 PRO A O 1
ATOM 868 N N . VAL A 1 112 ? 24.043 21.073 43.540 1.00 53.56 112 VAL A N 1
ATOM 869 C CA . VAL A 1 112 ? 24.974 20.109 44.140 1.00 53.56 112 VAL A CA 1
ATOM 870 C C . VAL A 1 112 ? 25.895 19.490 43.090 1.00 53.56 112 VAL A C 1
ATOM 872 O O . VAL A 1 112 ? 25.465 19.081 42.014 1.00 53.56 112 VAL A O 1
ATOM 875 N N . ASP A 1 113 ? 27.167 19.459 43.470 1.00 44.75 113 ASP A N 1
ATOM 876 C CA . ASP A 1 113 ? 28.352 18.994 42.757 1.00 44.75 113 ASP A CA 1
ATOM 877 C C . ASP A 1 113 ? 28.389 17.454 42.665 1.00 44.75 113 ASP A C 1
ATOM 879 O O . ASP A 1 113 ? 28.070 16.756 43.631 1.00 44.75 113 ASP A O 1
ATOM 883 N N . VAL A 1 114 ? 28.768 16.926 41.500 1.00 49.91 114 VAL A N 1
ATOM 884 C CA . VAL A 1 114 ? 28.897 15.490 41.209 1.00 49.91 114 VAL A CA 1
ATOM 885 C C . VAL A 1 114 ? 30.375 15.100 41.330 1.00 49.91 114 VAL A C 1
ATOM 887 O O . VAL A 1 114 ? 31.178 15.567 40.520 1.00 49.91 114 VAL A O 1
ATOM 890 N N . PRO A 1 115 ? 30.776 14.217 42.264 1.00 58.56 115 PRO A N 1
ATOM 891 C CA . PRO A 1 115 ? 32.167 13.802 42.359 1.00 58.56 115 PRO A CA 1
ATOM 892 C C . PRO A 1 115 ? 32.493 12.668 41.378 1.00 58.56 115 PRO A C 1
ATOM 894 O O . PRO A 1 115 ? 31.883 11.599 41.375 1.00 58.56 115 PRO A O 1
ATOM 897 N N . THR A 1 116 ? 33.528 12.913 40.579 1.00 54.03 116 THR A N 1
ATOM 898 C CA . THR A 1 116 ? 34.285 11.921 39.802 1.00 54.03 116 THR A CA 1
ATOM 899 C C . THR A 1 116 ? 35.315 11.231 40.704 1.00 54.03 116 THR A C 1
ATOM 901 O O . THR A 1 116 ? 36.067 11.940 41.375 1.00 54.03 116 THR A O 1
ATOM 904 N N . PRO A 1 117 ? 35.466 9.895 40.671 1.00 57.09 117 PRO A N 1
ATOM 905 C CA . PRO A 1 117 ? 36.686 9.248 41.146 1.00 57.09 117 PRO A CA 1
ATOM 906 C C . PRO A 1 117 ? 37.619 8.817 39.998 1.00 57.09 117 PRO A C 1
ATOM 908 O O . PRO A 1 117 ? 37.216 8.207 39.009 1.00 57.09 117 PRO A O 1
ATOM 911 N N . ARG A 1 118 ? 38.896 9.176 40.177 1.00 50.03 118 ARG A N 1
ATOM 912 C CA . ARG A 1 118 ? 40.098 8.831 39.392 1.00 50.03 118 ARG A CA 1
ATOM 913 C C . ARG A 1 118 ? 40.667 7.449 39.831 1.00 50.03 118 ARG A C 1
ATOM 915 O O . ARG A 1 118 ? 40.095 6.837 40.727 1.00 50.03 118 ARG A O 1
ATOM 922 N N . PRO A 1 119 ? 41.748 6.926 39.207 1.00 50.06 119 PRO A N 1
ATOM 923 C CA . PRO A 1 119 ? 41.947 5.506 38.938 1.00 50.06 119 PRO A CA 1
ATOM 924 C C . PRO A 1 119 ? 42.674 4.767 40.069 1.00 50.06 119 PRO A C 1
ATOM 926 O O . PRO A 1 119 ? 43.434 5.366 40.829 1.00 50.06 119 PRO A O 1
ATOM 929 N N . VAL A 1 120 ? 42.518 3.442 40.104 1.00 53.34 120 VAL A N 1
ATOM 930 C CA . VAL A 1 120 ? 43.355 2.549 40.912 1.00 53.34 120 VAL A CA 1
ATOM 931 C C . VAL A 1 120 ? 44.178 1.683 39.968 1.00 53.34 120 VAL A C 1
ATOM 933 O O . VAL A 1 120 ? 43.645 0.896 39.190 1.00 53.34 120 VAL A O 1
ATOM 936 N N . GLN A 1 121 ? 45.488 1.874 40.042 1.00 43.62 121 GLN A N 1
ATOM 937 C CA . GLN A 1 121 ? 46.515 1.006 39.494 1.00 43.62 121 GLN A CA 1
ATOM 938 C C . GLN A 1 121 ? 47.073 0.207 40.671 1.00 43.62 121 GLN A C 1
ATOM 940 O O . GLN A 1 121 ? 47.467 0.807 41.669 1.00 43.62 121 GLN A O 1
ATOM 945 N N . LEU A 1 122 ? 47.093 -1.121 40.571 1.00 50.06 122 LEU A N 1
ATOM 946 C CA . LEU A 1 122 ? 47.900 -1.960 41.450 1.00 50.06 122 LEU A CA 1
ATOM 947 C C . LEU A 1 122 ? 48.359 -3.207 40.699 1.00 50.06 122 LEU A C 1
ATOM 949 O O . LEU A 1 122 ? 47.572 -3.973 40.147 1.00 50.06 122 LEU A O 1
ATOM 953 N N . GLU A 1 123 ? 49.679 -3.296 40.654 1.00 39.75 123 GLU A N 1
ATOM 954 C CA . GLU A 1 123 ? 50.524 -4.366 40.156 1.00 39.75 123 GLU A CA 1
ATOM 955 C C . GLU A 1 123 ? 50.255 -5.700 40.865 1.00 39.75 123 GLU A C 1
ATOM 957 O O . GLU A 1 123 ? 49.846 -5.742 42.024 1.00 39.75 123 GLU A O 1
ATOM 962 N N . GLY A 1 124 ? 50.568 -6.805 40.187 1.00 38.97 124 GLY A N 1
ATOM 963 C CA . GLY A 1 124 ? 50.580 -8.132 40.794 1.00 38.97 124 GLY A CA 1
ATOM 964 C C . GLY A 1 124 ? 51.076 -9.195 39.821 1.00 38.97 124 GLY A C 1
ATOM 965 O O . GLY A 1 124 ? 50.373 -9.586 38.898 1.00 38.97 124 GLY A O 1
ATOM 966 N N . ALA A 1 125 ? 52.318 -9.615 40.021 1.00 40.44 125 ALA A N 1
ATOM 967 C CA . ALA A 1 125 ? 53.114 -10.495 39.179 1.00 40.44 125 ALA A CA 1
ATOM 968 C C . ALA A 1 125 ? 52.618 -11.953 39.090 1.00 40.44 125 ALA A C 1
ATOM 970 O O . ALA A 1 125 ? 52.113 -12.507 40.063 1.00 40.44 125 ALA A O 1
ATOM 971 N N . SER A 1 126 ? 52.940 -12.636 37.983 1.00 45.88 126 SER A N 1
ATOM 972 C CA . SER A 1 126 ? 53.719 -13.884 38.067 1.00 45.88 126 SER A CA 1
ATOM 973 C C . SER A 1 126 ? 54.258 -14.346 36.717 1.00 45.88 126 SER A C 1
ATOM 975 O O . SER A 1 126 ? 53.532 -14.707 35.795 1.00 45.88 126 SER A O 1
ATOM 977 N N . VAL A 1 127 ? 55.586 -14.353 36.673 1.00 44.50 127 VAL A N 1
ATOM 978 C CA . VAL A 1 127 ? 56.459 -15.106 35.779 1.00 44.50 127 VAL A CA 1
ATOM 979 C C . VAL A 1 127 ? 56.249 -16.602 36.012 1.00 44.50 127 VAL A C 1
ATOM 981 O O . VAL A 1 127 ? 56.437 -17.057 37.134 1.00 44.50 127 VAL A O 1
ATOM 984 N N . ILE A 1 128 ? 55.985 -17.375 34.954 1.00 47.09 128 ILE A N 1
ATOM 985 C CA . ILE A 1 128 ? 56.523 -18.737 34.835 1.00 47.09 128 ILE A CA 1
ATOM 986 C C . ILE A 1 128 ? 57.112 -18.904 33.431 1.00 47.09 128 ILE A C 1
ATOM 988 O O . ILE A 1 128 ? 56.415 -18.937 32.419 1.00 47.09 128 ILE A O 1
ATOM 992 N N . GLN A 1 129 ? 58.438 -18.984 33.417 1.00 40.16 129 GLN A N 1
ATOM 993 C CA . GLN A 1 129 ? 59.297 -19.426 32.327 1.00 40.16 129 GLN A CA 1
ATOM 994 C C . GLN A 1 129 ? 59.302 -20.962 32.299 1.00 40.16 129 GLN A C 1
ATOM 996 O O . GLN A 1 129 ? 59.545 -21.577 33.333 1.00 40.16 129 GLN A O 1
ATOM 1001 N N . PHE A 1 130 ? 59.140 -21.575 31.124 1.00 41.75 130 PHE A N 1
ATOM 1002 C CA . PHE A 1 130 ? 59.657 -22.923 30.853 1.00 41.75 130 PHE A CA 1
ATOM 1003 C C . PHE A 1 130 ? 60.347 -22.972 29.478 1.00 41.75 130 PHE A C 1
ATOM 1005 O O . PHE A 1 130 ? 60.026 -22.165 28.601 1.00 41.75 130 PHE A O 1
ATOM 1012 N N . PRO A 1 131 ? 61.357 -23.848 29.307 1.00 50.38 131 PRO A N 1
ATOM 1013 C CA . PRO A 1 131 ? 62.446 -23.640 28.370 1.00 50.38 131 PRO A CA 1
ATOM 1014 C C . PRO A 1 131 ? 62.255 -24.351 27.024 1.00 50.38 131 PRO A C 1
ATOM 1016 O O . PRO A 1 131 ? 61.733 -25.455 26.936 1.00 50.38 131 PRO A O 1
ATOM 1019 N N . GLY A 1 132 ? 62.777 -23.681 25.996 1.00 38.19 132 GLY A N 1
ATOM 1020 C CA . GLY A 1 132 ? 63.529 -24.210 24.858 1.00 38.19 132 GLY A CA 1
ATOM 1021 C C . GLY A 1 132 ? 63.198 -25.584 24.268 1.00 38.19 132 GLY A C 1
ATOM 1022 O O . GLY A 1 132 ? 63.588 -26.612 24.805 1.00 38.19 132 GLY A O 1
ATOM 1023 N N . ALA A 1 133 ? 62.769 -25.562 23.005 1.00 40.41 133 ALA A N 1
ATOM 1024 C CA . ALA A 1 133 ? 63.361 -26.420 21.982 1.00 40.41 133 ALA A CA 1
ATOM 1025 C C . ALA A 1 133 ? 63.377 -25.683 20.635 1.00 40.41 133 ALA A C 1
ATOM 1027 O O . ALA A 1 133 ? 62.352 -25.241 20.122 1.00 40.41 133 ALA A O 1
ATOM 1028 N N . ARG A 1 134 ? 64.584 -25.520 20.088 1.00 42.44 134 ARG A N 1
ATOM 1029 C CA . ARG A 1 134 ? 64.847 -25.029 18.735 1.00 42.44 134 ARG A CA 1
ATOM 1030 C C . ARG A 1 134 ? 64.313 -26.040 17.722 1.00 42.44 134 ARG A C 1
ATOM 1032 O O . ARG A 1 134 ? 64.647 -27.217 17.816 1.00 42.44 134 ARG A O 1
ATOM 1039 N N . SER A 1 135 ? 63.636 -25.570 16.681 1.00 43.38 135 SER A N 1
ATOM 1040 C CA . SER A 1 135 ? 63.864 -26.104 15.339 1.00 43.38 135 SER A CA 1
ATOM 1041 C C . SER A 1 135 ? 63.482 -25.103 14.264 1.00 43.38 135 SER A C 1
ATOM 1043 O O . SER A 1 135 ? 62.588 -24.276 14.402 1.00 43.38 135 SER A O 1
ATOM 1045 N N . THR A 1 136 ? 64.319 -25.149 13.249 1.00 46.97 136 THR A N 1
ATOM 1046 C CA . THR A 1 136 ? 64.573 -24.200 12.183 1.00 46.97 136 THR A CA 1
ATOM 1047 C C . THR A 1 136 ? 63.595 -24.327 11.018 1.00 46.97 136 THR A C 1
ATOM 1049 O O . THR A 1 136 ? 62.969 -25.366 10.847 1.00 46.97 136 THR A O 1
ATOM 1052 N N . LEU A 1 137 ? 63.670 -23.317 10.143 1.00 51.53 137 LEU A N 1
ATOM 1053 C CA . LEU A 1 137 ? 63.357 -23.301 8.708 1.00 51.53 137 LEU A CA 1
ATOM 1054 C C . LEU A 1 137 ? 62.019 -22.688 8.254 1.00 51.53 137 LEU A C 1
ATOM 1056 O O . LEU A 1 137 ? 60.949 -22.970 8.772 1.00 51.53 137 LEU A O 1
ATOM 1060 N N . ALA A 1 138 ? 62.168 -21.924 7.166 1.00 48.59 138 ALA A N 1
ATOM 1061 C CA . ALA A 1 138 ? 61.180 -21.320 6.271 1.00 48.59 138 ALA A CA 1
ATOM 1062 C C . ALA A 1 138 ? 60.519 -19.998 6.712 1.00 48.59 138 ALA A C 1
ATOM 1064 O O . ALA A 1 138 ? 59.528 -19.941 7.430 1.00 48.59 138 ALA A O 1
ATOM 1065 N N . LYS A 1 139 ? 61.059 -18.909 6.150 1.00 42.38 139 LYS A N 1
ATOM 1066 C CA . LYS A 1 139 ? 60.413 -17.601 6.000 1.00 42.38 139 LYS A CA 1
ATOM 1067 C C . LYS A 1 139 ? 59.133 -17.773 5.154 1.00 42.38 139 LYS A C 1
ATOM 1069 O O . LYS A 1 139 ? 59.264 -18.170 3.995 1.00 42.38 139 LYS A O 1
ATOM 1074 N N . PRO A 1 140 ? 57.925 -17.486 5.670 1.00 51.53 140 PRO A N 1
ATOM 1075 C CA . PRO A 1 140 ? 56.730 -17.457 4.837 1.00 51.53 140 PRO A CA 1
ATOM 1076 C C . PRO A 1 140 ? 56.784 -16.242 3.888 1.00 51.53 140 PRO A C 1
ATOM 1078 O O . PRO A 1 140 ? 57.271 -15.176 4.285 1.00 51.53 140 PRO A O 1
ATOM 1081 N N . PRO A 1 141 ? 56.334 -16.379 2.628 1.00 68.81 141 PRO A N 1
ATOM 1082 C CA . PRO A 1 141 ? 56.208 -15.251 1.709 1.00 68.81 141 PRO A CA 1
ATOM 1083 C C . PRO A 1 141 ? 55.186 -14.231 2.245 1.00 68.81 141 PRO A C 1
ATOM 1085 O O . PRO A 1 141 ? 54.304 -14.601 3.026 1.00 68.81 141 PRO A O 1
ATOM 1088 N N . PRO A 1 142 ? 55.293 -12.945 1.856 1.00 65.19 142 PRO A N 1
ATOM 1089 C CA . PRO A 1 142 ? 54.335 -11.927 2.273 1.00 65.19 142 PRO A CA 1
ATOM 1090 C C . PRO A 1 142 ? 52.916 -12.350 1.863 1.00 65.19 142 PRO A C 1
ATOM 1092 O O . PRO A 1 142 ? 52.746 -12.881 0.761 1.00 65.19 142 PRO A O 1
ATOM 1095 N N . PRO A 1 143 ? 51.895 -12.133 2.711 1.00 54.94 143 PRO A N 1
ATOM 1096 C CA . PRO A 1 143 ? 50.524 -12.406 2.324 1.00 54.94 143 PRO A CA 1
ATOM 1097 C C . PRO A 1 143 ? 50.189 -11.538 1.111 1.00 54.94 143 PRO A C 1
ATOM 1099 O O . PRO A 1 143 ? 50.180 -10.308 1.186 1.00 54.94 143 PRO A O 1
ATOM 1102 N N . ALA A 1 144 ? 49.935 -12.192 -0.024 1.00 52.06 144 ALA A N 1
ATOM 1103 C CA . ALA A 1 144 ? 49.232 -11.568 -1.130 1.00 52.06 144 ALA A CA 1
ATOM 1104 C C . ALA A 1 144 ? 47.923 -10.974 -0.581 1.00 52.06 144 ALA A C 1
ATOM 1106 O O . ALA A 1 144 ? 47.321 -11.588 0.307 1.00 52.06 144 ALA A O 1
ATOM 1107 N N . PRO A 1 145 ? 47.474 -9.801 -1.061 1.00 54.06 145 PRO A N 1
ATOM 1108 C CA . PRO A 1 145 ? 46.207 -9.238 -0.630 1.00 54.06 145 PRO A CA 1
ATOM 1109 C C . PRO A 1 145 ? 45.124 -10.276 -0.904 1.00 54.06 145 PRO A C 1
ATOM 1111 O O . PRO A 1 145 ? 44.827 -10.582 -2.061 1.00 54.06 145 PRO A O 1
ATOM 1114 N N . SER A 1 146 ? 44.581 -10.851 0.173 1.00 49.84 146 SER A N 1
ATOM 1115 C CA . SER A 1 146 ? 43.398 -11.693 0.133 1.00 49.84 146 SER A CA 1
ATOM 1116 C C . SER A 1 146 ? 42.355 -10.930 -0.653 1.00 49.84 146 SER A C 1
ATOM 1118 O O . SER A 1 146 ? 41.809 -9.931 -0.185 1.00 49.84 146 SER A O 1
ATOM 1120 N N . ARG A 1 147 ? 42.135 -11.384 -1.888 1.00 46.38 147 ARG A N 1
ATOM 1121 C CA . ARG A 1 147 ? 41.017 -10.985 -2.722 1.00 46.38 147 ARG A CA 1
ATOM 1122 C C . ARG A 1 147 ? 39.795 -11.181 -1.847 1.00 46.38 147 ARG A C 1
ATOM 1124 O O . ARG A 1 147 ? 39.451 -12.318 -1.531 1.00 46.38 147 ARG A O 1
ATOM 1131 N N . ALA A 1 148 ? 39.242 -10.064 -1.380 1.00 44.19 148 ALA A N 1
ATOM 1132 C CA . ALA A 1 148 ? 38.054 -10.052 -0.561 1.00 44.19 148 ALA A CA 1
ATOM 1133 C C . ALA A 1 148 ? 37.022 -10.912 -1.284 1.00 44.19 148 ALA A C 1
ATOM 1135 O O . ALA A 1 148 ? 36.582 -10.590 -2.389 1.00 44.19 148 ALA A O 1
ATOM 1136 N N . VAL A 1 149 ? 36.713 -12.055 -0.679 1.00 43.12 149 VAL A N 1
ATOM 1137 C CA . VAL A 1 149 ? 35.495 -12.789 -0.975 1.00 43.12 149 VAL A CA 1
ATOM 1138 C C . VAL A 1 149 ? 34.395 -11.737 -0.848 1.00 43.12 149 VAL A C 1
ATOM 1140 O O . VAL A 1 149 ? 34.371 -11.063 0.188 1.00 43.12 149 VAL A O 1
ATOM 1143 N N . PRO A 1 150 ? 33.570 -11.482 -1.878 1.00 47.84 150 PRO A N 1
ATOM 1144 C CA . PRO A 1 150 ? 32.495 -10.522 -1.733 1.00 47.84 150 PRO A CA 1
ATOM 1145 C C . PRO A 1 150 ? 31.633 -11.026 -0.583 1.00 47.84 150 PRO A C 1
ATOM 1147 O O . PRO A 1 150 ? 30.979 -12.063 -0.688 1.00 47.84 150 PRO A O 1
ATOM 1150 N N . ALA A 1 151 ? 31.717 -10.320 0.544 1.00 45.41 151 ALA A N 1
ATOM 1151 C CA . ALA A 1 151 ? 30.786 -10.465 1.636 1.00 45.41 151 ALA A CA 1
ATOM 1152 C C . ALA A 1 151 ? 29.398 -10.414 1.007 1.00 45.41 151 ALA A C 1
ATOM 1154 O O . ALA A 1 151 ? 29.116 -9.499 0.224 1.00 45.41 151 ALA A O 1
ATOM 1155 N N . SER A 1 152 ? 28.597 -11.442 1.286 1.00 45.47 152 SER A N 1
ATOM 1156 C CA . SER A 1 152 ? 27.201 -11.552 0.891 1.00 45.47 152 SER A CA 1
ATOM 1157 C C . SER A 1 152 ? 26.575 -10.168 0.932 1.00 45.47 152 SER A C 1
ATOM 1159 O O . SER A 1 152 ? 26.471 -9.563 2.001 1.00 45.47 152 SER A O 1
ATOM 1161 N N . SER A 1 153 ? 26.276 -9.620 -0.248 1.00 41.41 153 SER A N 1
ATOM 1162 C CA . SER A 1 153 ? 25.710 -8.283 -0.346 1.00 41.41 153 SER A CA 1
ATOM 1163 C C . SER A 1 153 ? 24.468 -8.251 0.543 1.00 41.41 153 SER A C 1
ATOM 1165 O O . SER A 1 153 ? 23.676 -9.198 0.475 1.00 41.41 153 SER A O 1
ATOM 1167 N N . PRO A 1 154 ? 24.289 -7.234 1.404 1.00 43.12 154 PRO A N 1
ATOM 1168 C CA . PRO A 1 154 ? 23.054 -7.114 2.157 1.00 43.12 154 PRO A CA 1
ATOM 1169 C C . PRO A 1 154 ? 21.917 -7.150 1.140 1.00 43.12 154 PRO A C 1
ATOM 1171 O O . PRO A 1 154 ? 21.944 -6.404 0.159 1.00 43.12 154 PRO A O 1
ATOM 1174 N N . SER A 1 155 ? 20.980 -8.079 1.334 1.00 49.47 155 SER A N 1
ATOM 1175 C CA . SER A 1 155 ? 19.787 -8.196 0.502 1.00 49.47 155 SER A CA 1
ATOM 1176 C C . SER A 1 155 ? 19.220 -6.793 0.289 1.00 49.47 155 SER A C 1
ATOM 1178 O O . SER A 1 155 ? 18.893 -6.103 1.255 1.00 49.47 155 SER A O 1
ATOM 1180 N N . VAL A 1 156 ? 19.187 -6.323 -0.962 1.00 54.38 156 VAL A N 1
ATOM 1181 C CA . VAL A 1 156 ? 18.856 -4.927 -1.317 1.00 54.38 156 VAL A CA 1
ATOM 1182 C C . VAL A 1 156 ? 17.457 -4.535 -0.808 1.00 54.38 156 VAL A C 1
ATOM 1184 O O . VAL A 1 156 ? 17.179 -3.358 -0.576 1.00 54.38 156 VAL A O 1
ATOM 1187 N N . ALA A 1 157 ? 16.607 -5.532 -0.539 1.00 57.38 157 ALA A N 1
ATOM 1188 C CA . ALA A 1 157 ? 15.313 -5.401 0.128 1.00 57.38 157 ALA A CA 1
ATOM 1189 C C . ALA A 1 157 ? 15.383 -4.771 1.538 1.00 57.38 157 ALA A C 1
ATOM 1191 O O . ALA A 1 157 ? 14.390 -4.214 1.998 1.00 57.38 157 ALA A O 1
ATOM 1192 N N . THR A 1 158 ? 16.545 -4.800 2.200 1.00 63.84 158 THR A N 1
ATOM 1193 C CA . THR A 1 158 ? 16.752 -4.325 3.581 1.00 63.84 158 THR A CA 1
ATOM 1194 C C . THR A 1 158 ? 17.642 -3.078 3.651 1.00 63.84 158 THR A C 1
ATOM 1196 O O . THR A 1 158 ? 18.269 -2.804 4.674 1.00 63.84 158 THR A O 1
ATOM 1199 N N . SER A 1 159 ? 17.738 -2.299 2.567 1.00 80.50 159 SER A N 1
ATOM 1200 C CA . SER A 1 159 ? 18.447 -1.014 2.610 1.00 80.50 159 SER A CA 1
ATOM 1201 C C . SER A 1 159 ? 17.783 -0.065 3.625 1.00 80.50 159 SER A C 1
ATOM 1203 O O . SER A 1 159 ? 16.552 0.054 3.626 1.00 80.50 159 SER A O 1
ATOM 1205 N N . PRO A 1 160 ? 18.554 0.678 4.447 1.00 82.38 160 PRO A N 1
ATOM 1206 C CA . PRO A 1 160 ? 17.996 1.629 5.414 1.00 82.38 160 PRO A CA 1
ATOM 1207 C C . PRO A 1 160 ? 17.118 2.698 4.747 1.00 82.38 160 PRO A C 1
ATOM 1209 O O . PRO A 1 160 ? 16.164 3.186 5.346 1.00 82.38 160 PRO A O 1
ATOM 1212 N N . GLN A 1 161 ? 17.390 3.021 3.480 1.00 86.06 161 GLN A N 1
ATOM 1213 C CA . GLN A 1 161 ? 16.593 3.965 2.697 1.00 86.06 161 GLN A CA 1
ATOM 1214 C C . GLN A 1 161 ? 15.216 3.388 2.338 1.00 86.06 161 GLN A C 1
ATOM 1216 O O . GLN A 1 161 ? 14.212 4.085 2.449 1.00 86.06 161 GLN A O 1
ATOM 1221 N N . VAL A 1 162 ? 15.147 2.107 1.958 1.00 87.56 162 VAL A N 1
ATOM 1222 C CA . VAL A 1 162 ? 13.877 1.411 1.681 1.00 87.56 162 VAL A CA 1
ATOM 1223 C C . VAL A 1 162 ? 13.059 1.297 2.967 1.00 87.56 162 VAL A C 1
ATOM 1225 O O . VAL A 1 162 ? 11.867 1.599 2.964 1.00 87.56 162 VAL A O 1
ATOM 1228 N N . MET A 1 163 ? 13.708 0.978 4.089 1.00 87.38 163 MET A N 1
ATOM 1229 C CA . MET A 1 163 ? 13.062 0.932 5.403 1.00 87.38 163 MET A CA 1
ATOM 1230 C C . MET A 1 163 ? 12.510 2.294 5.839 1.00 87.38 163 MET A C 1
ATOM 1232 O O . MET A 1 163 ? 11.404 2.355 6.373 1.00 87.38 163 MET A O 1
ATOM 1236 N N . ALA A 1 164 ? 13.219 3.393 5.567 1.00 86.50 164 ALA A N 1
ATOM 1237 C CA . ALA A 1 164 ? 12.720 4.740 5.842 1.00 86.50 164 ALA A CA 1
ATOM 1238 C C . ALA A 1 164 ? 11.452 5.067 5.031 1.00 86.50 164 ALA A C 1
ATOM 1240 O O . ALA A 1 164 ? 10.510 5.658 5.562 1.00 86.50 164 ALA A O 1
ATOM 1241 N N . VAL A 1 165 ? 11.388 4.634 3.766 1.00 87.50 165 VAL A N 1
ATOM 1242 C CA . VAL A 1 165 ? 10.184 4.788 2.934 1.00 87.50 165 VAL A CA 1
ATOM 1243 C C . VAL A 1 165 ? 9.033 3.936 3.465 1.00 87.50 165 VAL A C 1
ATOM 1245 O O . VAL A 1 165 ? 7.915 4.434 3.568 1.00 87.50 165 VAL A O 1
ATOM 1248 N N . ILE A 1 166 ? 9.290 2.686 3.859 1.00 88.06 166 ILE A N 1
ATOM 1249 C CA . ILE A 1 166 ? 8.283 1.817 4.487 1.00 88.06 166 ILE A CA 1
ATOM 1250 C C . ILE A 1 166 ? 7.753 2.455 5.777 1.00 88.06 166 ILE A C 1
ATOM 1252 O O . ILE A 1 166 ? 6.544 2.496 5.987 1.00 88.06 166 ILE A O 1
ATOM 1256 N N . ALA A 1 167 ? 8.623 3.017 6.619 1.00 86.81 167 ALA A N 1
ATOM 1257 C CA . ALA A 1 167 ? 8.216 3.688 7.852 1.00 86.81 167 ALA A CA 1
ATOM 1258 C C . ALA A 1 167 ? 7.293 4.895 7.587 1.00 86.81 167 ALA A C 1
ATOM 1260 O O . ALA A 1 167 ? 6.366 5.159 8.357 1.00 86.81 167 ALA A O 1
ATOM 1261 N N . ALA A 1 168 ? 7.475 5.596 6.461 1.00 83.88 168 ALA A N 1
ATOM 1262 C CA . ALA A 1 168 ? 6.608 6.705 6.064 1.00 83.88 168 ALA A CA 1
ATOM 1263 C C . ALA A 1 168 ? 5.152 6.277 5.771 1.00 83.88 168 ALA A C 1
ATOM 1265 O O . ALA A 1 168 ? 4.252 7.123 5.836 1.00 83.88 168 ALA A O 1
ATOM 1266 N N . ALA A 1 169 ? 4.909 4.982 5.524 1.00 84.81 169 ALA A N 1
ATOM 1267 C CA . ALA A 1 169 ? 3.584 4.390 5.313 1.00 84.81 169 ALA A CA 1
ATOM 1268 C C . ALA A 1 169 ? 2.690 4.404 6.565 1.00 84.81 169 ALA A C 1
ATOM 1270 O O . ALA A 1 169 ? 1.494 4.122 6.474 1.00 84.81 169 ALA A O 1
ATOM 1271 N N . LYS A 1 170 ? 3.255 4.708 7.745 1.00 88.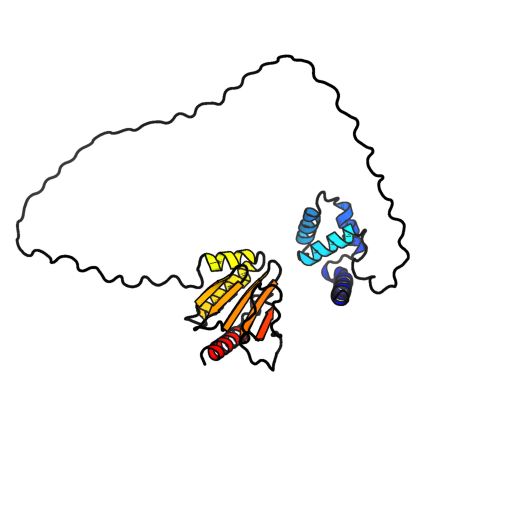44 170 LYS A N 1
ATOM 1272 C CA . LYS A 1 170 ? 2.558 4.680 9.040 1.00 88.44 170 LYS A CA 1
ATOM 1273 C C . LYS A 1 170 ? 1.819 3.350 9.249 1.00 88.44 170 LYS A C 1
ATOM 1275 O O . LYS A 1 170 ? 2.461 2.315 9.384 1.00 88.44 170 LYS A O 1
ATOM 1280 N N . ALA A 1 171 ? 0.484 3.369 9.238 1.00 85.62 171 ALA A N 1
ATOM 1281 C CA . ALA A 1 171 ? -0.360 2.195 9.454 1.00 85.62 171 ALA A CA 1
ATOM 1282 C C . ALA A 1 171 ? -0.126 1.078 8.420 1.00 85.62 171 ALA A C 1
ATOM 1284 O O . ALA A 1 171 ? -0.304 -0.092 8.739 1.00 85.62 171 ALA A O 1
ATOM 1285 N N . TYR A 1 172 ? 0.332 1.420 7.212 1.00 90.62 172 TYR A N 1
ATOM 1286 C CA . TYR A 1 172 ? 0.607 0.451 6.148 1.00 90.62 172 TYR A CA 1
ATOM 1287 C C . TYR A 1 172 ? 2.051 -0.060 6.141 1.00 90.62 172 TYR A C 1
ATOM 1289 O O . TYR A 1 172 ? 2.405 -0.854 5.271 1.00 90.62 172 TYR A O 1
ATOM 1297 N N . ALA A 1 173 ? 2.897 0.359 7.089 1.00 90.31 173 ALA A N 1
ATOM 1298 C CA . ALA A 1 173 ? 4.295 -0.066 7.135 1.00 90.31 173 ALA A CA 1
ATOM 1299 C C . ALA A 1 173 ? 4.451 -1.599 7.223 1.00 90.31 173 ALA A C 1
ATOM 1301 O O . ALA A 1 173 ? 5.259 -2.140 6.464 1.00 90.31 173 ALA A O 1
ATOM 1302 N N . PRO A 1 174 ? 3.658 -2.335 8.036 1.00 90.50 174 PRO A N 1
ATOM 1303 C CA . PRO A 1 174 ? 3.721 -3.796 8.053 1.00 90.50 174 PRO A CA 1
ATOM 1304 C C . PRO A 1 174 ? 3.353 -4.421 6.702 1.00 90.50 174 PRO A C 1
ATOM 1306 O O . PRO A 1 174 ? 4.040 -5.330 6.243 1.00 90.50 174 PRO A O 1
ATOM 1309 N N . LEU A 1 175 ? 2.318 -3.899 6.031 1.00 92.75 175 LEU A N 1
ATOM 1310 C CA . LEU A 1 175 ? 1.876 -4.393 4.723 1.00 92.75 175 LEU A CA 1
ATOM 1311 C C . LEU A 1 175 ? 2.923 -4.128 3.631 1.00 92.75 175 LEU A C 1
ATOM 1313 O O . LEU A 1 175 ? 3.237 -5.015 2.842 1.00 92.75 175 LEU A O 1
ATOM 1317 N N . ALA A 1 176 ? 3.511 -2.931 3.614 1.00 93.44 176 ALA A N 1
ATOM 1318 C CA . ALA A 1 176 ? 4.578 -2.575 2.683 1.00 93.44 176 ALA A CA 1
ATOM 1319 C C . ALA A 1 176 ? 5.835 -3.434 2.897 1.00 93.44 176 ALA A C 1
ATOM 1321 O O . ALA A 1 176 ? 6.432 -3.906 1.928 1.00 93.44 176 ALA A O 1
ATOM 1322 N N . GLY A 1 177 ? 6.209 -3.681 4.156 1.00 92.88 177 GLY A N 1
ATOM 1323 C CA . GLY A 1 177 ? 7.307 -4.584 4.499 1.00 92.88 177 GLY A CA 1
ATOM 1324 C C . GLY A 1 177 ? 7.031 -6.026 4.071 1.00 92.88 177 GLY A C 1
ATOM 1325 O O . GLY A 1 177 ? 7.895 -6.661 3.467 1.00 92.88 177 GLY A O 1
ATOM 1326 N N . PHE A 1 178 ? 5.815 -6.526 4.316 1.00 93.31 178 PHE A N 1
ATOM 1327 C CA . PHE A 1 178 ? 5.396 -7.861 3.889 1.00 93.31 178 PHE A CA 1
ATOM 1328 C C . PHE A 1 178 ? 5.429 -8.016 2.365 1.00 93.31 178 PHE A C 1
ATOM 1330 O O . PHE A 1 178 ? 5.950 -9.014 1.871 1.00 93.31 178 PHE A O 1
ATOM 1337 N N . LEU A 1 179 ? 4.962 -7.015 1.615 1.00 95.00 179 LEU A N 1
ATOM 1338 C CA . LEU A 1 179 ? 5.034 -7.002 0.155 1.00 95.00 179 LEU A CA 1
ATOM 1339 C C . LEU A 1 179 ? 6.479 -7.081 -0.347 1.00 95.00 179 LEU A C 1
ATOM 1341 O O . LEU A 1 179 ? 6.792 -7.921 -1.188 1.00 95.00 179 LEU A O 1
ATOM 1345 N N . ILE A 1 180 ? 7.359 -6.210 0.156 1.00 93.81 180 ILE A N 1
ATOM 1346 C CA . ILE A 1 180 ? 8.761 -6.154 -0.280 1.00 93.81 180 ILE A CA 1
ATOM 1347 C C . ILE A 1 180 ? 9.465 -7.476 0.013 1.00 93.81 180 ILE A C 1
ATOM 1349 O O . ILE A 1 180 ? 10.161 -7.996 -0.858 1.00 93.81 180 ILE A O 1
ATOM 1353 N N . ARG A 1 181 ? 9.231 -8.054 1.195 1.00 93.81 181 ARG A N 1
ATOM 1354 C CA . ARG A 1 181 ? 9.752 -9.375 1.547 1.00 93.81 181 ARG A CA 1
ATOM 1355 C C . ARG A 1 181 ? 9.209 -10.461 0.619 1.00 93.81 181 ARG A C 1
ATOM 1357 O O . ARG A 1 181 ? 9.994 -11.212 0.060 1.00 93.81 181 ARG A O 1
ATOM 1364 N N . SER A 1 182 ? 7.898 -10.494 0.393 1.00 93.44 182 SER A N 1
ATOM 1365 C CA . SER A 1 182 ? 7.261 -11.490 -0.479 1.00 93.44 182 SER A CA 1
ATOM 1366 C C . SER A 1 182 ? 7.806 -11.428 -1.907 1.00 93.44 182 SER A C 1
ATOM 1368 O O . SER A 1 182 ? 8.080 -12.463 -2.509 1.00 93.44 182 SER A O 1
ATOM 1370 N N . ILE A 1 183 ? 8.026 -10.225 -2.443 1.00 94.25 183 ILE A N 1
ATOM 1371 C CA . ILE A 1 183 ? 8.640 -10.031 -3.762 1.00 94.25 183 ILE A CA 1
ATOM 1372 C C . ILE A 1 183 ? 10.105 -10.469 -3.749 1.00 94.25 183 ILE A C 1
ATOM 1374 O O . ILE A 1 183 ? 10.526 -11.164 -4.667 1.00 94.25 183 ILE A O 1
ATOM 1378 N N . ALA A 1 184 ? 10.883 -10.101 -2.730 1.00 92.19 184 ALA A N 1
ATOM 1379 C CA . ALA A 1 184 ? 12.285 -10.502 -2.629 1.00 92.19 184 ALA A CA 1
ATOM 1380 C C . ALA A 1 184 ? 12.449 -12.031 -2.555 1.00 92.19 184 ALA A C 1
ATOM 1382 O O . ALA A 1 184 ? 13.324 -12.577 -3.227 1.00 92.19 184 ALA A O 1
ATOM 1383 N N . ASP A 1 185 ? 11.579 -12.706 -1.799 1.00 92.38 185 ASP A N 1
ATOM 1384 C CA . ASP A 1 185 ? 11.600 -14.158 -1.607 1.00 92.38 185 ASP A CA 1
ATOM 1385 C C . ASP A 1 185 ? 11.174 -14.910 -2.886 1.00 92.38 185 ASP A C 1
ATOM 1387 O O . ASP A 1 185 ? 11.746 -15.946 -3.218 1.00 92.38 185 ASP A O 1
ATOM 1391 N N . ASN A 1 186 ? 10.206 -14.380 -3.646 1.00 94.19 186 ASN A N 1
ATOM 1392 C CA . ASN A 1 186 ? 9.652 -15.052 -4.832 1.00 94.19 186 ASN A CA 1
ATOM 1393 C C . ASN A 1 186 ? 10.267 -14.619 -6.174 1.00 94.19 186 ASN A C 1
ATOM 1395 O O . ASN A 1 186 ? 10.062 -15.288 -7.193 1.00 94.19 186 ASN A O 1
ATOM 1399 N N . LEU A 1 187 ? 10.974 -13.487 -6.206 1.00 93.25 187 LEU A N 1
ATOM 1400 C CA . LEU A 1 187 ? 11.583 -12.898 -7.400 1.00 93.25 187 LEU A CA 1
ATOM 1401 C C . LEU A 1 187 ? 13.048 -12.528 -7.110 1.00 93.25 187 LEU A C 1
ATOM 1403 O O . LEU A 1 187 ? 13.387 -11.339 -7.023 1.00 93.25 187 LEU A O 1
ATOM 1407 N N . PRO A 1 188 ? 13.944 -13.529 -6.999 1.00 89.69 188 PRO A N 1
ATOM 1408 C CA . PRO A 1 188 ? 15.354 -13.290 -6.717 1.00 89.69 188 PRO A CA 1
ATOM 1409 C C . PRO A 1 188 ? 16.000 -12.424 -7.807 1.00 89.69 188 PRO A C 1
ATOM 1411 O O . PRO A 1 188 ? 15.644 -12.490 -8.987 1.00 89.69 188 PRO A O 1
ATOM 1414 N N . GLY A 1 189 ? 16.943 -11.571 -7.405 1.00 89.62 189 GLY A N 1
ATOM 1415 C CA . GLY A 1 189 ? 17.585 -10.594 -8.293 1.00 89.62 189 GLY A CA 1
ATOM 1416 C C . GLY A 1 189 ? 16.815 -9.280 -8.469 1.00 89.62 189 GLY A C 1
ATOM 1417 O O . GLY A 1 189 ? 17.281 -8.407 -9.195 1.00 89.62 189 GLY A O 1
ATOM 1418 N N . THR A 1 190 ? 15.675 -9.105 -7.791 1.00 93.44 190 THR A N 1
ATOM 1419 C CA . THR A 1 190 ? 14.985 -7.809 -7.745 1.00 93.44 190 THR A CA 1
ATOM 1420 C C . THR A 1 190 ? 15.823 -6.783 -6.979 1.00 93.44 190 THR A C 1
ATOM 1422 O O . THR A 1 190 ? 16.173 -6.982 -5.815 1.00 93.44 190 THR A O 1
ATOM 1425 N N . VAL A 1 191 ? 16.119 -5.657 -7.624 1.00 93.19 191 VAL A N 1
ATOM 1426 C CA . VAL A 1 191 ? 16.796 -4.507 -7.018 1.00 93.19 191 VAL A CA 1
ATOM 1427 C C . VAL A 1 191 ? 15.743 -3.489 -6.594 1.00 93.19 191 VAL A C 1
ATOM 1429 O O . VAL A 1 191 ? 14.965 -3.012 -7.418 1.00 93.19 191 VAL A O 1
ATOM 1432 N N . PHE A 1 192 ? 15.746 -3.126 -5.314 1.00 93.31 192 PHE A N 1
ATOM 1433 C CA . PHE A 1 192 ? 14.846 -2.122 -4.748 1.00 93.31 192 PHE A CA 1
ATOM 1434 C C . PHE A 1 192 ? 15.562 -0.774 -4.644 1.00 93.31 192 PHE A C 1
ATOM 1436 O O . PHE A 1 192 ? 16.645 -0.687 -4.064 1.00 93.31 192 PHE A O 1
ATOM 1443 N N . ARG A 1 193 ? 14.965 0.294 -5.182 1.00 91.94 193 ARG A N 1
ATOM 1444 C CA . ARG A 1 193 ? 15.477 1.666 -5.049 1.00 91.94 193 ARG A CA 1
ATOM 1445 C C . ARG A 1 193 ? 14.461 2.547 -4.340 1.00 91.94 193 ARG A C 1
ATOM 1447 O O . ARG A 1 193 ? 13.304 2.630 -4.745 1.00 91.94 193 ARG A O 1
ATOM 1454 N N . ALA A 1 194 ? 14.907 3.205 -3.278 1.00 90.19 194 ALA A N 1
ATOM 1455 C CA . ALA A 1 194 ? 14.086 4.127 -2.509 1.00 90.19 194 ALA A CA 1
ATOM 1456 C C . ALA A 1 194 ? 14.044 5.513 -3.170 1.00 90.19 194 ALA A C 1
ATOM 1458 O O . ALA A 1 194 ? 15.070 6.054 -3.577 1.00 90.19 194 ALA A O 1
ATOM 1459 N N . GLY A 1 195 ? 12.853 6.102 -3.226 1.00 86.06 195 GLY A N 1
ATOM 1460 C CA . GLY A 1 195 ? 12.622 7.516 -3.507 1.00 86.06 195 GLY A CA 1
ATOM 1461 C C . GLY A 1 195 ? 11.818 8.164 -2.379 1.00 86.06 195 GLY A C 1
ATOM 1462 O O . GLY A 1 195 ? 11.407 7.494 -1.440 1.00 86.06 195 GLY A O 1
ATOM 1463 N N . THR A 1 196 ? 11.530 9.462 -2.479 1.00 82.50 196 THR A N 1
ATOM 1464 C CA . THR A 1 196 ? 10.952 10.268 -1.382 1.00 82.50 196 THR A CA 1
ATOM 1465 C C . THR A 1 196 ? 9.679 9.684 -0.747 1.00 82.50 196 THR A C 1
ATOM 1467 O O . THR A 1 196 ? 9.461 9.870 0.446 1.00 82.50 196 THR A O 1
ATOM 1470 N N . ARG A 1 197 ? 8.842 8.966 -1.512 1.00 86.25 197 ARG A N 1
ATOM 1471 C CA . ARG A 1 197 ? 7.641 8.244 -1.028 1.00 86.25 197 ARG A CA 1
ATOM 1472 C C . ARG A 1 197 ? 7.335 6.988 -1.841 1.00 86.25 197 ARG A C 1
ATOM 1474 O O . ARG A 1 197 ? 6.178 6.636 -2.071 1.00 86.25 197 ARG A O 1
ATOM 1481 N N . ARG A 1 198 ? 8.375 6.355 -2.371 1.00 90.62 198 ARG A N 1
ATOM 1482 C CA . ARG A 1 198 ? 8.204 5.226 -3.281 1.00 90.62 198 ARG A CA 1
ATOM 1483 C C . ARG A 1 198 ? 9.358 4.254 -3.209 1.00 90.62 198 ARG A C 1
ATOM 1485 O O . ARG A 1 198 ? 10.476 4.645 -2.884 1.00 90.62 198 ARG A O 1
ATOM 1492 N N . VAL A 1 199 ? 9.079 3.013 -3.567 1.00 92.81 199 VAL A N 1
ATOM 1493 C CA . VAL A 1 199 ? 10.091 1.984 -3.778 1.00 92.81 199 VAL A CA 1
ATOM 1494 C C . VAL A 1 199 ? 9.926 1.459 -5.193 1.00 92.81 199 VAL A C 1
ATOM 1496 O O . VAL A 1 199 ? 8.894 0.892 -5.537 1.00 92.81 199 VAL A O 1
ATOM 1499 N N . GLU A 1 200 ? 10.928 1.684 -6.026 1.00 93.25 200 GLU A N 1
ATOM 1500 C CA . GLU A 1 200 ? 10.979 1.187 -7.397 1.00 93.25 200 GLU A CA 1
ATOM 1501 C C . GLU A 1 200 ? 11.674 -0.178 -7.419 1.00 93.25 200 GLU A C 1
ATOM 1503 O O . GLU A 1 200 ? 12.662 -0.392 -6.713 1.00 93.25 200 GLU A O 1
ATOM 1508 N N . MET A 1 201 ? 11.147 -1.103 -8.216 1.00 95.06 201 MET A N 1
ATOM 1509 C CA . MET A 1 201 ? 11.595 -2.490 -8.303 1.00 95.06 201 MET A CA 1
ATOM 1510 C C . MET A 1 201 ? 12.107 -2.763 -9.714 1.00 95.06 201 MET A C 1
ATOM 1512 O O . MET A 1 201 ? 11.379 -2.598 -10.697 1.00 95.06 201 MET A O 1
ATOM 1516 N N . PHE A 1 202 ? 13.366 -3.177 -9.808 1.00 93.00 202 PHE A N 1
ATOM 1517 C CA . PHE A 1 202 ? 14.081 -3.378 -11.064 1.00 93.00 202 PHE A CA 1
ATOM 1518 C C . PHE A 1 202 ? 14.544 -4.822 -11.192 1.00 93.00 202 PHE A C 1
ATOM 1520 O O . PHE A 1 202 ? 14.966 -5.434 -10.213 1.00 93.00 202 PHE A O 1
ATOM 1527 N N . ALA A 1 203 ? 14.528 -5.329 -12.419 1.00 89.25 203 ALA A N 1
ATOM 1528 C CA . ALA A 1 203 ? 15.214 -6.564 -12.798 1.00 89.25 203 ALA A CA 1
ATOM 1529 C C . ALA A 1 203 ? 16.271 -6.335 -13.897 1.00 89.25 203 ALA A C 1
ATOM 1531 O O . ALA A 1 203 ? 16.926 -7.262 -14.355 1.00 89.25 203 ALA A O 1
ATOM 1532 N N . GLY A 1 204 ? 16.450 -5.074 -14.298 1.00 86.94 204 GLY A N 1
ATOM 1533 C CA . GLY A 1 204 ? 17.330 -4.626 -15.368 1.00 86.94 204 GLY A CA 1
ATOM 1534 C C . GLY A 1 204 ? 17.376 -3.092 -15.396 1.00 86.94 204 GLY A C 1
ATOM 1535 O O . GLY A 1 204 ? 17.256 -2.465 -14.338 1.00 86.94 204 GLY A O 1
ATOM 1536 N N . PRO A 1 205 ? 17.525 -2.454 -16.572 1.00 86.81 205 PRO A N 1
ATOM 1537 C CA . PRO A 1 205 ? 17.619 -0.996 -16.667 1.00 86.81 205 PRO A CA 1
ATOM 1538 C C . PRO A 1 205 ? 16.293 -0.280 -16.368 1.00 86.81 205 PRO A C 1
ATOM 1540 O O . PRO A 1 205 ? 16.303 0.882 -15.963 1.00 86.81 205 PRO A O 1
ATOM 1543 N N . LEU A 1 206 ? 15.159 -0.963 -16.555 1.00 89.62 206 LEU A N 1
ATOM 1544 C CA . LEU A 1 206 ? 13.821 -0.399 -16.399 1.00 89.62 206 LEU A CA 1
ATOM 1545 C C . LEU A 1 206 ? 13.099 -0.998 -15.181 1.00 89.62 206 LEU A C 1
ATOM 1547 O O . LEU A 1 206 ? 13.283 -2.182 -14.873 1.00 89.62 206 LEU A O 1
ATOM 1551 N N . PRO A 1 207 ? 12.276 -0.201 -14.474 1.00 93.19 207 PRO A N 1
ATOM 1552 C CA . PRO A 1 207 ? 11.481 -0.709 -13.369 1.00 93.19 207 PRO A CA 1
ATOM 1553 C C . PRO A 1 207 ? 10.303 -1.529 -13.904 1.00 93.19 207 PRO A C 1
ATOM 1555 O O . PRO A 1 207 ? 9.604 -1.092 -14.820 1.00 93.19 207 PRO A O 1
ATOM 1558 N N . PHE A 1 208 ? 10.047 -2.689 -13.299 1.00 94.88 208 PHE A N 1
ATOM 1559 C CA . PHE A 1 208 ? 8.851 -3.491 -13.589 1.00 94.88 208 PHE A CA 1
ATOM 1560 C C . PHE A 1 208 ? 7.707 -3.216 -12.619 1.00 94.88 208 PHE A C 1
ATOM 1562 O O . PHE A 1 208 ? 6.554 -3.503 -12.940 1.00 94.88 208 PHE A O 1
ATOM 1569 N N . ALA A 1 209 ? 8.015 -2.671 -11.441 1.00 95.75 209 ALA A N 1
ATOM 1570 C CA . ALA A 1 209 ? 7.026 -2.282 -10.453 1.00 95.75 209 ALA A CA 1
ATOM 1571 C C . ALA A 1 209 ? 7.489 -1.086 -9.612 1.00 95.75 209 ALA A C 1
ATOM 1573 O O . ALA A 1 209 ? 8.676 -0.774 -9.514 1.00 95.75 209 ALA A O 1
ATOM 1574 N N . LEU A 1 210 ? 6.525 -0.397 -9.015 1.00 95.25 210 LEU A N 1
ATOM 1575 C CA . LEU A 1 210 ? 6.697 0.784 -8.189 1.00 95.25 210 LEU A CA 1
ATOM 1576 C C . LEU A 1 210 ? 5.658 0.760 -7.074 1.00 95.25 210 LEU A C 1
ATOM 1578 O O . LEU A 1 210 ? 4.456 0.843 -7.317 1.00 95.25 210 LEU A O 1
ATOM 1582 N N . LEU A 1 211 ? 6.128 0.685 -5.837 1.00 95.06 211 LEU A N 1
ATOM 1583 C CA . LEU A 1 211 ? 5.309 0.828 -4.647 1.00 95.06 211 LEU A CA 1
ATOM 1584 C C . LEU A 1 211 ? 5.232 2.304 -4.268 1.00 95.06 211 LEU A C 1
ATOM 1586 O O . LEU A 1 211 ? 6.238 2.899 -3.888 1.00 95.06 211 LEU A O 1
ATOM 1590 N N . SER A 1 212 ? 4.049 2.896 -4.361 1.00 93.06 212 SER A N 1
ATOM 1591 C CA . SER A 1 212 ? 3.761 4.230 -3.845 1.00 93.06 212 SER A CA 1
ATOM 1592 C C . SER A 1 212 ? 3.287 4.121 -2.404 1.00 93.06 212 SER A C 1
ATOM 1594 O O . SER A 1 212 ? 2.314 3.424 -2.112 1.00 93.06 212 SER A O 1
ATOM 1596 N N . VAL A 1 213 ? 3.958 4.850 -1.517 1.00 89.50 213 VAL A N 1
ATOM 1597 C CA . VAL A 1 213 ? 3.707 4.826 -0.080 1.00 89.50 213 VAL A CA 1
ATOM 1598 C C . VAL A 1 213 ? 3.084 6.149 0.357 1.00 89.50 213 VAL A C 1
ATOM 1600 O O . VAL A 1 213 ? 3.752 7.183 0.440 1.00 89.50 213 VAL A O 1
ATOM 1603 N N . GLY A 1 214 ? 1.784 6.122 0.633 1.00 82.94 214 GLY A N 1
ATOM 1604 C CA . GLY A 1 214 ? 1.051 7.219 1.246 1.00 82.94 214 GLY A CA 1
ATOM 1605 C C . GLY A 1 214 ? 0.858 6.998 2.745 1.00 82.94 214 GLY A C 1
ATOM 1606 O O . GLY A 1 214 ? 0.959 5.891 3.261 1.00 82.94 214 GLY A O 1
ATOM 1607 N N . GLY A 1 215 ? 0.533 8.068 3.473 1.00 76.00 215 GLY A N 1
ATOM 1608 C CA . GLY A 1 215 ? 0.171 7.948 4.891 1.00 76.00 215 GLY A CA 1
ATOM 1609 C C . GLY A 1 215 ? -1.215 7.333 5.128 1.00 76.00 215 GLY A C 1
ATOM 1610 O O . GLY A 1 215 ? -1.569 7.090 6.277 1.00 76.00 215 GLY A O 1
ATOM 1611 N N . LYS A 1 216 ? -2.011 7.153 4.065 1.00 82.25 216 LYS A N 1
ATOM 1612 C CA . LYS A 1 216 ? -3.397 6.657 4.107 1.00 82.25 216 LYS A CA 1
ATOM 1613 C C . LYS A 1 216 ? -3.678 5.542 3.097 1.00 82.25 216 LYS A C 1
ATOM 1615 O O . LYS A 1 216 ? -4.733 4.924 3.180 1.00 82.25 216 LYS A O 1
ATOM 1620 N N . ASP A 1 217 ? -2.763 5.303 2.166 1.00 87.81 217 ASP A N 1
ATOM 1621 C CA . ASP A 1 217 ? -2.905 4.329 1.098 1.00 87.81 217 ASP A CA 1
ATOM 1622 C C . ASP A 1 217 ? -1.549 3.724 0.730 1.00 87.81 217 ASP A C 1
ATOM 1624 O O . ASP A 1 217 ? -0.505 4.378 0.786 1.00 87.81 217 ASP A O 1
ATOM 1628 N N . LEU A 1 218 ? -1.584 2.462 0.320 1.00 92.62 218 LEU A N 1
ATOM 1629 C CA . LEU A 1 218 ? -0.461 1.769 -0.283 1.00 92.62 218 LEU A CA 1
ATOM 1630 C C . LEU A 1 218 ? -0.896 1.334 -1.679 1.00 92.62 218 LEU A C 1
ATOM 1632 O O . LEU A 1 218 ? -1.942 0.711 -1.838 1.00 92.62 218 LEU A O 1
ATOM 1636 N N . LYS A 1 219 ? -0.137 1.697 -2.711 1.00 94.50 219 LYS A N 1
ATOM 1637 C CA . LYS A 1 219 ? -0.479 1.365 -4.100 1.00 94.50 219 LYS A CA 1
ATOM 1638 C C . LYS A 1 219 ? 0.715 0.744 -4.783 1.00 94.50 219 LYS A C 1
ATOM 1640 O O . LYS A 1 219 ? 1.791 1.338 -4.781 1.00 94.50 219 LYS A O 1
ATOM 1645 N N . LEU A 1 220 ? 0.518 -0.412 -5.398 1.00 95.31 220 LEU A N 1
ATOM 1646 C CA . LEU A 1 220 ? 1.518 -1.005 -6.268 1.00 95.31 220 LEU A CA 1
ATOM 1647 C C . LEU A 1 220 ? 1.146 -0.711 -7.711 1.00 95.31 220 LEU A C 1
ATOM 1649 O O . LEU A 1 220 ? 0.030 -0.982 -8.141 1.00 95.31 220 LEU A O 1
ATOM 1653 N N . VAL A 1 221 ? 2.095 -0.171 -8.456 1.00 94.75 221 VAL A N 1
ATOM 1654 C CA . VAL A 1 221 ? 1.997 -0.002 -9.899 1.00 94.75 221 VAL A CA 1
ATOM 1655 C C . VAL A 1 221 ? 2.985 -0.945 -10.554 1.00 94.75 221 VAL A C 1
ATOM 1657 O O . VAL A 1 221 ? 4.101 -1.084 -10.068 1.00 94.75 221 VAL A O 1
ATOM 1660 N N . TYR A 1 222 ? 2.599 -1.606 -11.633 1.00 95.06 222 TYR A N 1
ATOM 1661 C CA . TYR A 1 222 ? 3.437 -2.600 -12.289 1.00 95.06 222 TYR A CA 1
ATOM 1662 C C . TYR A 1 222 ? 3.225 -2.622 -13.803 1.00 95.06 222 TYR A C 1
ATOM 1664 O O . TYR A 1 222 ? 2.280 -2.036 -14.340 1.00 95.06 222 TYR A O 1
ATOM 1672 N N . ALA A 1 223 ? 4.158 -3.264 -14.501 1.00 93.75 223 ALA A N 1
ATOM 1673 C CA . ALA A 1 223 ? 4.130 -3.362 -15.948 1.00 93.75 223 ALA A CA 1
ATOM 1674 C C . ALA A 1 223 ? 3.076 -4.361 -16.443 1.00 93.75 223 ALA A C 1
ATOM 1676 O O . ALA A 1 223 ? 3.059 -5.521 -16.035 1.00 93.75 223 ALA A O 1
ATOM 1677 N N . GLY A 1 224 ? 2.225 -3.935 -17.374 1.00 89.56 224 GLY A N 1
ATOM 1678 C CA . GLY A 1 224 ? 1.160 -4.775 -17.923 1.00 89.56 224 GLY A CA 1
ATOM 1679 C C . GLY A 1 224 ? 0.680 -4.322 -19.308 1.00 89.56 224 GLY A C 1
ATOM 1680 O O . GLY A 1 224 ? 1.152 -3.308 -19.829 1.00 89.56 224 GLY A O 1
ATOM 1681 N N . PRO A 1 225 ? -0.220 -5.088 -19.948 1.00 85.06 225 PRO A N 1
ATOM 1682 C CA . PRO A 1 225 ? -0.740 -4.787 -21.286 1.00 85.06 225 PRO A CA 1
ATOM 1683 C C . PRO A 1 225 ? -1.636 -3.533 -21.281 1.00 85.06 225 PRO A C 1
ATOM 1685 O O . PRO A 1 225 ? -2.627 -3.480 -20.572 1.00 85.06 225 PRO A O 1
ATOM 1688 N N . ALA A 1 226 ? -1.301 -2.494 -22.048 1.00 76.62 226 ALA A N 1
ATOM 1689 C CA . ALA A 1 226 ? -1.943 -1.173 -21.927 1.00 76.62 226 ALA A CA 1
ATOM 1690 C C . ALA A 1 226 ? -3.462 -1.134 -22.229 1.00 76.62 226 ALA A C 1
ATOM 1692 O O . ALA A 1 226 ? -4.125 -0.140 -21.929 1.00 76.62 226 ALA A O 1
ATOM 1693 N N . ASP A 1 227 ? -3.990 -2.187 -22.842 1.00 79.94 227 ASP A N 1
ATOM 1694 C CA . ASP A 1 227 ? -5.329 -2.323 -23.407 1.00 79.94 227 ASP A CA 1
ATOM 1695 C C . ASP A 1 227 ? -6.314 -3.100 -22.520 1.00 79.94 227 ASP A C 1
ATOM 1697 O O . ASP A 1 227 ? -7.517 -3.069 -22.785 1.00 79.94 227 ASP A O 1
ATOM 1701 N N . ARG A 1 228 ? -5.848 -3.763 -21.454 1.00 81.94 228 ARG A N 1
ATOM 1702 C CA . ARG A 1 228 ? -6.703 -4.583 -20.587 1.00 81.94 228 ARG A CA 1
ATOM 1703 C C . ARG A 1 228 ? -6.388 -4.360 -19.112 1.00 81.94 228 ARG A C 1
ATOM 1705 O O . ARG A 1 228 ? -5.236 -4.457 -18.718 1.00 81.94 228 ARG A O 1
ATOM 1712 N N . PHE A 1 229 ? -7.430 -4.139 -18.310 1.00 86.00 229 PHE A N 1
ATOM 1713 C CA . PHE A 1 229 ? -7.354 -4.021 -16.853 1.00 86.00 229 PHE A CA 1
ATOM 1714 C C . PHE A 1 229 ? -8.427 -4.919 -16.237 1.00 86.00 229 PHE A C 1
ATOM 1716 O O . PHE A 1 229 ? -9.605 -4.768 -16.558 1.00 86.00 229 PHE A O 1
ATOM 1723 N N . GLU A 1 230 ? -8.021 -5.863 -15.394 1.00 78.88 230 GLU A N 1
ATOM 1724 C CA . GLU A 1 230 ? -8.930 -6.786 -14.708 1.00 78.88 230 GLU A CA 1
ATOM 1725 C C . GLU A 1 230 ? -8.859 -6.541 -13.194 1.00 78.88 230 GLU A C 1
ATOM 1727 O O . GLU A 1 230 ? -7.749 -6.403 -12.667 1.00 78.88 230 GLU A O 1
ATOM 1732 N N . PRO A 1 231 ? -10.000 -6.492 -12.475 1.00 78.69 231 PRO A N 1
ATOM 1733 C CA . PRO A 1 231 ? -10.007 -6.330 -11.025 1.00 78.69 231 PRO A CA 1
ATOM 1734 C C . PRO A 1 231 ? -9.112 -7.369 -10.325 1.00 78.69 231 PRO A C 1
ATOM 1736 O O . PRO A 1 231 ? -9.113 -8.534 -10.719 1.00 78.69 231 PRO A O 1
ATOM 1739 N N . PRO A 1 232 ? -8.349 -6.973 -9.290 1.00 83.25 232 PRO A N 1
ATOM 1740 C CA . PRO A 1 232 ? -8.373 -5.670 -8.616 1.00 83.25 232 PRO A CA 1
ATOM 1741 C C . PRO A 1 232 ? -7.478 -4.603 -9.276 1.00 83.25 232 PRO A C 1
ATOM 1743 O O . PRO A 1 232 ? -7.207 -3.565 -8.673 1.00 83.25 232 PRO A O 1
ATOM 1746 N N . SER A 1 233 ? -6.967 -4.861 -10.480 1.00 87.06 233 SER A N 1
ATOM 1747 C CA . SER A 1 233 ? -6.046 -3.967 -11.175 1.00 87.06 233 SER A CA 1
ATOM 1748 C C . SER A 1 233 ? -6.779 -2.952 -12.042 1.00 87.06 233 SER A C 1
ATOM 1750 O O . SER A 1 233 ? -7.676 -3.273 -12.817 1.00 87.06 233 SER A O 1
ATOM 1752 N N . GLU A 1 234 ? -6.333 -1.711 -11.948 1.00 90.19 234 GLU A N 1
ATOM 1753 C CA . GLU A 1 234 ? -6.857 -0.568 -12.678 1.00 90.19 234 GLU A CA 1
ATOM 1754 C C . GLU A 1 234 ? -5.746 0.109 -13.481 1.00 90.19 234 GLU A C 1
ATOM 1756 O O . GLU A 1 234 ? -4.555 -0.170 -13.319 1.00 90.19 234 GLU A O 1
ATOM 1761 N N . LYS A 1 235 ? -6.124 1.066 -14.330 1.00 87.81 235 LYS A N 1
ATOM 1762 C CA . LYS A 1 235 ? -5.153 1.905 -15.031 1.00 87.81 235 LYS A CA 1
ATOM 1763 C C . LYS A 1 235 ? -4.353 2.750 -14.038 1.00 87.81 235 LYS A C 1
ATOM 1765 O O . LYS A 1 235 ? -4.919 3.443 -13.193 1.00 87.81 235 LYS A O 1
ATOM 1770 N N . SER A 1 236 ? -3.036 2.766 -14.204 1.00 86.06 236 SER A N 1
ATOM 1771 C CA . SER A 1 236 ? -2.099 3.506 -13.366 1.00 86.06 236 SER A CA 1
ATOM 1772 C C . SER A 1 236 ? -2.415 4.999 -13.328 1.00 86.06 236 SER A C 1
ATOM 1774 O O . SER A 1 236 ? -2.382 5.685 -14.355 1.00 86.06 236 SER A O 1
ATOM 1776 N N . ARG A 1 237 ? -2.683 5.520 -12.128 1.00 80.31 237 ARG A N 1
ATOM 1777 C CA . ARG A 1 237 ? -2.895 6.950 -11.876 1.00 80.31 237 ARG A CA 1
ATOM 1778 C C . ARG A 1 237 ? -2.199 7.343 -10.579 1.00 80.31 237 ARG A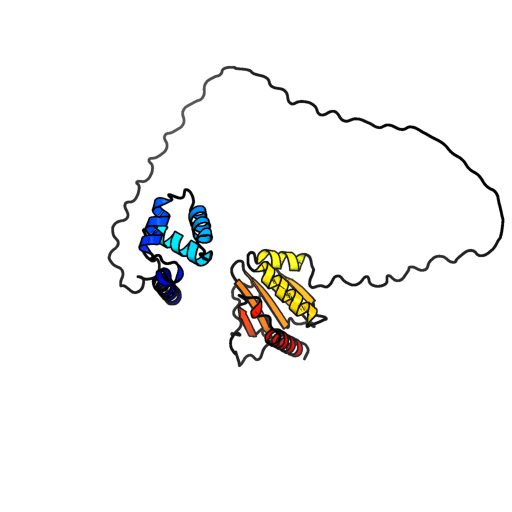 C 1
ATOM 1780 O O . ARG A 1 237 ? -2.767 7.229 -9.498 1.00 80.31 237 ARG A O 1
ATOM 1787 N N . LEU A 1 238 ? -0.964 7.829 -10.689 1.00 75.31 238 LEU A N 1
ATOM 1788 C CA . LEU A 1 238 ? -0.215 8.388 -9.562 1.00 75.31 238 LEU A CA 1
ATOM 1789 C C . LEU A 1 238 ? 0.102 9.873 -9.817 1.00 75.31 238 LEU A C 1
ATOM 1791 O O . LEU A 1 238 ? 1.227 10.203 -10.188 1.00 75.31 238 LEU A O 1
ATOM 1795 N N . PRO A 1 239 ? -0.872 10.786 -9.631 1.00 60.94 239 PRO A N 1
ATOM 1796 C CA . PRO A 1 239 ? -0.689 12.211 -9.930 1.00 60.94 239 PRO A CA 1
ATOM 1797 C C . PRO A 1 239 ? 0.347 12.907 -9.028 1.00 60.94 239 PRO A C 1
ATOM 1799 O O . PRO A 1 239 ? 0.895 13.935 -9.404 1.00 60.94 239 PRO A O 1
ATOM 1802 N N . ASN A 1 240 ? 0.661 12.333 -7.861 1.00 65.38 240 ASN A N 1
ATOM 1803 C CA . ASN A 1 240 ? 1.476 12.975 -6.822 1.00 65.38 240 ASN A CA 1
ATOM 1804 C C . ASN A 1 240 ? 2.909 12.424 -6.724 1.00 65.38 240 ASN A C 1
ATOM 1806 O O . ASN A 1 240 ? 3.543 12.534 -5.675 1.00 65.38 240 ASN A O 1
ATOM 1810 N N . LEU A 1 241 ? 3.419 11.789 -7.782 1.00 66.69 241 LEU A N 1
ATOM 1811 C CA . LEU A 1 241 ? 4.726 11.127 -7.741 1.00 66.69 241 LEU A CA 1
ATOM 1812 C C . LEU A 1 241 ? 5.919 12.088 -7.898 1.00 66.69 241 LEU A C 1
ATOM 1814 O O . LEU A 1 241 ? 7.054 11.682 -7.663 1.00 66.69 241 LEU A O 1
ATOM 1818 N N . GLY A 1 242 ? 5.679 13.335 -8.320 1.00 62.12 242 GLY A N 1
ATOM 1819 C CA . GLY A 1 242 ? 6.716 14.350 -8.569 1.00 62.12 242 GLY A CA 1
ATOM 1820 C C . GLY A 1 242 ? 7.620 14.075 -9.781 1.00 62.12 242 GLY A C 1
ATOM 1821 O O . GLY A 1 242 ? 8.409 14.933 -10.157 1.00 62.12 242 GLY A O 1
ATOM 1822 N N . VAL A 1 243 ? 7.495 12.901 -10.408 1.00 66.81 243 VAL A N 1
ATOM 1823 C CA . VAL A 1 243 ? 8.217 12.461 -11.610 1.00 66.81 243 VAL A CA 1
ATOM 1824 C C . VAL A 1 243 ? 7.234 11.672 -12.480 1.00 66.81 243 VAL A C 1
ATOM 1826 O O . VAL A 1 243 ? 6.438 10.911 -11.918 1.00 66.81 243 VAL A O 1
ATOM 1829 N N . PRO A 1 244 ? 7.263 11.813 -13.819 1.00 69.19 244 PRO A N 1
ATOM 1830 C CA . PRO A 1 244 ? 6.425 11.009 -14.698 1.00 69.19 244 PRO A CA 1
ATOM 1831 C C . PRO A 1 244 ? 6.667 9.512 -14.481 1.00 69.19 244 PRO A C 1
ATOM 1833 O O . PRO A 1 244 ? 7.797 9.047 -14.332 1.00 69.19 244 PRO A O 1
ATOM 1836 N N . LEU A 1 245 ? 5.568 8.765 -14.442 1.00 78.56 245 LEU A N 1
ATOM 1837 C CA . LEU A 1 245 ? 5.578 7.313 -14.366 1.00 78.56 245 LEU A CA 1
ATOM 1838 C C . LEU A 1 245 ? 6.159 6.740 -15.668 1.00 78.56 245 LEU A C 1
ATOM 1840 O O . LEU A 1 245 ? 5.865 7.255 -16.747 1.00 78.56 245 LEU A O 1
ATOM 1844 N N . SER A 1 246 ? 6.953 5.669 -15.579 1.00 81.56 246 SER A N 1
ATOM 1845 C CA . SER A 1 246 ? 7.402 4.956 -16.780 1.00 81.56 246 SER A CA 1
ATOM 1846 C C . SER A 1 246 ? 6.183 4.503 -17.597 1.00 81.56 246 SER A C 1
ATOM 1848 O O . SER A 1 246 ? 5.252 3.950 -17.007 1.00 81.56 246 SER A O 1
ATOM 1850 N N . PRO A 1 247 ? 6.172 4.681 -18.933 1.00 82.19 247 PRO A N 1
ATOM 1851 C CA . PRO A 1 247 ? 5.037 4.294 -19.775 1.00 82.19 247 PRO A CA 1
ATOM 1852 C C . PRO A 1 247 ? 4.757 2.785 -19.742 1.00 82.19 247 PRO A C 1
ATOM 1854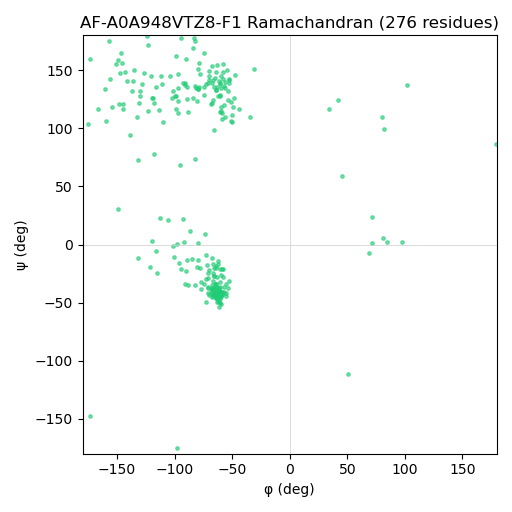 O O . PRO A 1 247 ? 3.668 2.356 -20.108 1.00 82.19 247 PRO A O 1
ATOM 1857 N N . LEU A 1 248 ? 5.721 1.981 -19.280 1.00 87.25 248 LEU A N 1
ATOM 1858 C CA . LEU A 1 248 ? 5.558 0.542 -19.089 1.00 87.25 248 LEU A CA 1
ATOM 1859 C C . LEU A 1 248 ? 4.674 0.201 -17.887 1.00 87.25 248 LEU A C 1
ATOM 1861 O O . LEU A 1 248 ? 4.011 -0.831 -17.902 1.00 87.25 248 LEU A O 1
ATOM 1865 N N . LEU A 1 249 ? 4.657 1.050 -16.857 1.00 91.06 249 LEU A N 1
ATOM 1866 C CA . LEU A 1 249 ? 3.949 0.824 -15.599 1.00 91.06 249 LEU A CA 1
ATOM 1867 C C . LEU A 1 249 ? 2.473 1.205 -15.742 1.00 91.06 249 LEU A C 1
ATOM 1869 O O . LEU A 1 249 ? 2.038 2.242 -15.265 1.00 91.06 249 LEU A O 1
ATOM 1873 N N . THR A 1 250 ? 1.701 0.389 -16.443 1.00 91.31 250 THR A N 1
ATOM 1874 C CA . THR A 1 250 ? 0.322 0.723 -16.827 1.00 91.31 250 THR A CA 1
ATOM 1875 C C . THR A 1 250 ? -0.727 0.291 -15.813 1.00 91.31 250 THR A C 1
ATOM 1877 O O . THR A 1 250 ? -1.821 0.854 -15.813 1.00 91.31 250 THR A O 1
ATOM 1880 N N . HIS A 1 251 ? -0.430 -0.696 -14.968 1.00 93.00 251 HIS A N 1
ATOM 1881 C CA . HIS A 1 251 ? -1.389 -1.291 -14.037 1.00 93.00 251 HIS A CA 1
ATOM 1882 C C . HIS A 1 251 ? -1.155 -0.799 -12.624 1.00 93.00 251 HIS A C 1
ATOM 1884 O O . HIS A 1 251 ? -0.015 -0.616 -12.215 1.00 93.00 251 HIS A O 1
ATOM 1890 N N . MET A 1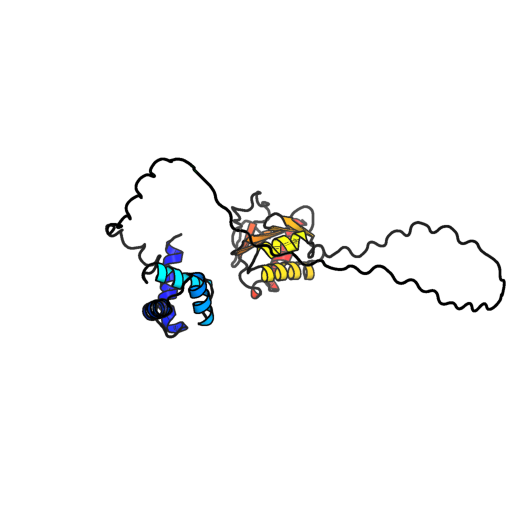 252 ? -2.225 -0.627 -11.863 1.00 94.50 252 MET A N 1
ATOM 1891 C 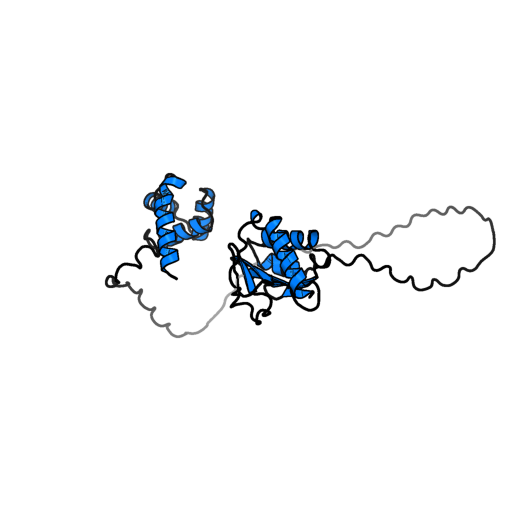CA . MET A 1 252 ? -2.188 -0.228 -10.466 1.00 94.50 252 MET A CA 1
ATOM 1892 C C . MET A 1 252 ? -3.166 -1.058 -9.653 1.00 94.50 252 MET A C 1
ATOM 1894 O O . MET A 1 252 ? -4.290 -1.286 -10.077 1.00 94.50 252 MET A O 1
ATOM 1898 N N . VAL A 1 253 ? -2.753 -1.435 -8.453 1.00 94.25 253 VAL A N 1
ATOM 1899 C CA . VAL A 1 253 ? -3.596 -2.078 -7.451 1.00 94.25 253 VAL A CA 1
ATOM 1900 C C . VAL A 1 253 ? -3.432 -1.349 -6.123 1.00 94.25 253 VAL A C 1
ATOM 1902 O O . VAL A 1 253 ? -2.315 -1.034 -5.695 1.00 94.25 253 VAL A O 1
ATOM 1905 N N . ALA A 1 254 ? -4.557 -1.026 -5.489 1.00 93.19 254 ALA A N 1
ATOM 1906 C CA . ALA A 1 254 ? -4.570 -0.505 -4.131 1.00 93.19 254 ALA A CA 1
ATOM 1907 C C . ALA A 1 254 ? -4.437 -1.675 -3.153 1.00 93.19 254 ALA A C 1
ATOM 1909 O O . ALA A 1 254 ? -5.231 -2.611 -3.186 1.00 93.19 254 ALA A O 1
ATOM 1910 N N . LEU A 1 255 ? -3.422 -1.609 -2.299 1.00 93.19 255 LEU A N 1
ATOM 1911 C CA . LEU A 1 255 ? -3.136 -2.616 -1.293 1.00 93.19 255 LEU A CA 1
ATOM 1912 C C . LEU A 1 255 ? -3.726 -2.168 0.039 1.00 93.19 255 LEU A C 1
ATOM 1914 O O . LEU A 1 255 ? -3.285 -1.184 0.635 1.00 93.19 255 LEU A O 1
ATOM 1918 N N . THR A 1 256 ? -4.730 -2.901 0.493 1.00 91.38 256 THR A N 1
ATOM 1919 C CA . THR A 1 256 ? -5.436 -2.651 1.751 1.00 91.38 256 THR A CA 1
ATOM 1920 C C . THR A 1 256 ? -5.246 -3.782 2.750 1.00 91.38 256 THR A C 1
ATOM 1922 O O . THR A 1 256 ? -5.348 -3.537 3.948 1.00 91.38 256 THR A O 1
ATOM 1925 N N . ASP A 1 257 ? -4.949 -4.998 2.282 1.00 90.69 257 ASP A N 1
ATOM 1926 C CA . ASP A 1 257 ? -4.842 -6.192 3.121 1.00 90.69 257 ASP A CA 1
ATOM 1927 C C . ASP A 1 257 ? -3.714 -7.125 2.646 1.00 90.69 257 ASP A C 1
ATOM 1929 O O . ASP A 1 257 ? -3.422 -7.215 1.454 1.00 90.69 257 ASP A O 1
ATOM 1933 N N . ALA A 1 258 ? -3.083 -7.845 3.577 1.00 89.88 258 ALA A N 1
ATOM 1934 C CA . ALA A 1 258 ? -2.011 -8.795 3.273 1.00 89.88 258 ALA A CA 1
ATOM 1935 C C . ALA A 1 258 ? -2.490 -10.005 2.456 1.00 89.88 258 ALA A C 1
ATOM 1937 O O . ALA A 1 258 ? -1.713 -10.562 1.687 1.00 89.88 258 ALA A O 1
ATOM 1938 N N . ARG A 1 259 ? -3.768 -10.382 2.567 1.00 91.69 259 ARG A N 1
ATOM 1939 C CA . ARG A 1 259 ? -4.396 -11.469 1.800 1.00 91.69 259 ARG A CA 1
ATOM 1940 C C . ARG A 1 259 ? -4.444 -11.189 0.301 1.00 91.69 259 ARG A C 1
ATOM 1942 O O . ARG A 1 259 ? -4.578 -12.127 -0.469 1.00 91.69 259 ARG A O 1
ATOM 1949 N N . GLN A 1 260 ? -4.324 -9.925 -0.112 1.00 91.00 260 GLN A N 1
ATOM 1950 C CA . GLN A 1 260 ? -4.212 -9.558 -1.528 1.00 91.00 260 GLN A CA 1
ATOM 1951 C C . GLN A 1 260 ? -2.851 -9.942 -2.125 1.00 91.00 260 GLN A C 1
ATOM 1953 O O . GLN A 1 260 ? -2.709 -9.965 -3.343 1.00 91.00 260 GLN A O 1
ATOM 1958 N N . ILE A 1 261 ? -1.844 -10.207 -1.286 1.00 93.56 261 ILE A N 1
ATOM 1959 C CA . ILE A 1 261 ? -0.504 -10.635 -1.696 1.00 93.56 261 ILE A CA 1
ATOM 1960 C C . ILE A 1 261 ? -0.477 -12.165 -1.619 1.00 93.56 261 ILE A C 1
ATOM 1962 O O . ILE A 1 261 ? 0.145 -12.763 -0.742 1.00 93.56 261 ILE A O 1
ATOM 1966 N N . ASP A 1 262 ? -1.229 -12.787 -2.519 1.00 93.69 262 ASP A N 1
ATOM 1967 C CA . ASP A 1 262 ? -1.304 -14.233 -2.689 1.00 93.69 262 ASP A CA 1
ATOM 1968 C C . ASP A 1 262 ? -0.395 -14.714 -3.837 1.00 93.69 262 ASP A C 1
ATOM 1970 O O . ASP A 1 262 ? 0.374 -13.957 -4.439 1.00 93.69 262 ASP A O 1
ATOM 1974 N N . GLU A 1 263 ? -0.454 -16.008 -4.143 1.00 92.81 263 GLU A N 1
ATOM 1975 C CA . GLU A 1 263 ? 0.346 -16.599 -5.217 1.00 92.81 263 GLU A CA 1
ATOM 1976 C C . GLU A 1 263 ? -0.017 -16.032 -6.602 1.00 92.81 263 GLU A C 1
ATOM 1978 O O . GLU A 1 263 ? 0.871 -15.786 -7.423 1.00 92.81 263 GLU A O 1
ATOM 1983 N N . ALA A 1 264 ? -1.301 -15.755 -6.850 1.00 92.31 264 ALA A N 1
ATOM 1984 C CA . ALA A 1 264 ? -1.774 -15.185 -8.110 1.00 92.31 264 ALA A CA 1
ATOM 1985 C C . ALA A 1 264 ? -1.255 -13.752 -8.312 1.00 92.31 264 ALA A C 1
ATOM 1987 O O . ALA A 1 264 ? -0.833 -13.371 -9.412 1.00 92.31 264 ALA A O 1
ATOM 1988 N N . PHE A 1 265 ? -1.216 -12.967 -7.238 1.00 93.56 265 PHE A N 1
ATOM 1989 C CA . PHE A 1 265 ? -0.598 -11.654 -7.213 1.00 93.56 265 PHE A CA 1
ATOM 1990 C C . PHE A 1 265 ? 0.899 -11.738 -7.524 1.00 93.56 265 PHE A C 1
ATOM 1992 O O . PHE A 1 265 ? 1.391 -11.029 -8.403 1.00 93.56 265 PHE A O 1
ATOM 1999 N N . VAL A 1 266 ? 1.636 -12.635 -6.864 1.00 94.44 266 VAL A N 1
ATOM 2000 C CA . VAL A 1 266 ? 3.078 -12.812 -7.106 1.00 94.44 266 VAL A CA 1
ATOM 2001 C C . VAL A 1 266 ? 3.356 -13.239 -8.551 1.00 94.44 266 VAL A C 1
ATOM 2003 O O . VAL A 1 266 ? 4.271 -12.704 -9.180 1.00 94.44 266 VAL A O 1
ATOM 2006 N N . GLU A 1 267 ? 2.553 -14.140 -9.115 1.00 94.50 267 GLU A N 1
ATOM 2007 C CA . GLU A 1 267 ? 2.642 -14.541 -10.524 1.00 94.50 267 GLU A CA 1
ATOM 2008 C C . GLU A 1 267 ? 2.356 -13.368 -11.476 1.00 94.50 267 GLU A C 1
ATOM 2010 O O . GLU A 1 267 ? 3.036 -13.198 -12.490 1.00 94.50 267 GLU A O 1
ATOM 2015 N N . THR A 1 268 ? 1.420 -12.488 -11.123 1.00 93.50 268 THR A N 1
ATOM 2016 C CA . THR A 1 268 ? 1.163 -11.253 -11.879 1.00 93.50 268 THR A CA 1
ATOM 2017 C C . THR A 1 268 ? 2.401 -10.354 -11.908 1.00 93.50 268 THR A C 1
ATOM 2019 O O . THR A 1 268 ? 2.810 -9.890 -12.976 1.00 93.50 268 THR A O 1
ATOM 2022 N N . ILE A 1 269 ? 3.068 -10.170 -10.767 1.00 95.19 269 ILE A N 1
ATOM 2023 C CA . ILE A 1 269 ? 4.310 -9.388 -10.687 1.00 95.19 269 ILE A CA 1
ATOM 2024 C C . ILE A 1 269 ? 5.467 -10.084 -11.421 1.00 95.19 269 ILE A C 1
ATOM 2026 O O . ILE A 1 269 ? 6.271 -9.416 -12.076 1.00 95.19 269 ILE A O 1
ATOM 2030 N N . ARG A 1 270 ? 5.526 -11.421 -11.411 1.00 95.50 270 ARG A N 1
ATOM 2031 C CA . ARG A 1 270 ? 6.489 -12.200 -12.206 1.00 95.50 270 ARG A CA 1
ATOM 2032 C C . ARG A 1 270 ? 6.325 -11.936 -13.703 1.00 95.50 270 ARG A C 1
ATOM 2034 O O . ARG A 1 270 ? 7.311 -11.694 -14.400 1.00 95.50 270 ARG A O 1
ATOM 2041 N N . ARG A 1 271 ? 5.086 -11.905 -14.200 1.00 93.81 271 ARG A N 1
ATOM 2042 C CA . ARG A 1 271 ? 4.783 -11.554 -15.599 1.00 93.81 271 ARG A CA 1
ATOM 2043 C C . ARG A 1 271 ? 5.124 -10.102 -15.916 1.00 93.81 271 ARG A C 1
ATOM 2045 O O . ARG A 1 271 ? 5.623 -9.832 -17.006 1.00 93.81 271 ARG A O 1
ATOM 2052 N N . ALA A 1 272 ? 4.892 -9.182 -14.980 1.00 93.75 272 ALA A N 1
ATOM 2053 C CA . ALA A 1 272 ? 5.292 -7.782 -15.122 1.00 93.75 272 ALA A CA 1
ATOM 2054 C C . ALA A 1 272 ? 6.811 -7.648 -15.296 1.00 93.75 272 ALA A C 1
ATOM 2056 O O . ALA A 1 272 ? 7.277 -6.950 -16.195 1.00 93.75 272 ALA A O 1
ATOM 2057 N N . ARG A 1 273 ? 7.587 -8.384 -14.492 1.00 94.25 273 ARG A N 1
ATOM 2058 C CA . ARG A 1 273 ? 9.046 -8.459 -14.610 1.00 94.25 273 ARG A CA 1
ATOM 2059 C C . ARG A 1 273 ? 9.492 -9.004 -15.968 1.00 94.25 273 ARG A C 1
ATOM 2061 O O . ARG A 1 273 ? 10.274 -8.351 -16.650 1.00 94.25 273 ARG A O 1
ATOM 2068 N N . ALA A 1 274 ? 8.945 -10.137 -16.400 1.00 92.94 274 ALA A N 1
ATOM 2069 C CA . ALA A 1 274 ? 9.309 -10.750 -17.680 1.00 92.94 274 ALA A CA 1
ATOM 2070 C C . ALA A 1 274 ? 9.025 -9.846 -18.899 1.00 92.94 274 ALA A C 1
ATOM 2072 O O . ALA A 1 274 ? 9.592 -10.056 -19.967 1.00 92.94 274 ALA A O 1
ATOM 2073 N N . ARG A 1 275 ? 8.139 -8.848 -18.769 1.00 89.75 275 ARG A N 1
ATOM 2074 C CA . ARG A 1 275 ? 7.843 -7.878 -19.835 1.00 89.75 275 ARG A CA 1
ATOM 2075 C C . ARG A 1 275 ? 8.913 -6.808 -20.004 1.00 89.75 275 ARG A C 1
ATOM 2077 O O . ARG A 1 275 ? 9.073 -6.340 -21.120 1.00 89.75 275 ARG A O 1
ATOM 2084 N N . VAL A 1 276 ? 9.594 -6.400 -18.932 1.00 89.69 276 VAL A N 1
ATOM 2085 C CA . VAL A 1 276 ? 10.629 -5.350 -19.015 1.00 89.69 276 VAL A CA 1
ATOM 2086 C C . VAL A 1 276 ? 12.020 -5.904 -19.315 1.00 89.69 276 VAL A C 1
ATOM 2088 O O . VAL A 1 276 ? 12.930 -5.136 -19.607 1.00 89.69 276 VAL A O 1
ATOM 2091 N N . GLU A 1 277 ? 12.193 -7.221 -19.186 1.00 86.19 277 GLU A N 1
ATOM 2092 C CA . GLU A 1 277 ? 13.428 -7.936 -19.533 1.00 86.19 277 GLU A CA 1
ATOM 2093 C C . GLU A 1 277 ? 13.505 -8.301 -21.030 1.00 86.19 277 GLU A C 1
ATOM 2095 O O . GLU A 1 277 ? 14.571 -8.704 -21.492 1.00 86.19 277 GLU A O 1
ATOM 2100 N N . ARG A 1 278 ? 12.397 -8.175 -21.774 1.00 73.81 278 ARG A N 1
ATOM 2101 C CA . ARG A 1 278 ? 12.333 -8.363 -23.234 1.00 73.81 278 ARG A CA 1
ATOM 2102 C C . ARG A 1 278 ? 12.683 -7.080 -23.971 1.00 73.81 278 ARG A C 1
ATOM 2104 O O . ARG A 1 278 ? 13.341 -7.205 -25.024 1.00 73.81 278 ARG A O 1
#

Foldseek 3Di:
DLVVVLVVLVVCQVCVCVVQVDHLVRLLVVLVVVPDPDLVVQLVVVVVSVDDSVVSNQSSVCSVVVSHHDRNCVPPDDDPDDDDPDDDDDDDDDDDDDDDDDDDDDDDDDDDDDDDDDDDDDDDDDDDDDDDDDDDDDDDDDDDPPPPPPDPPPQLLPPVLNLVLLVQLPVCSVVSNLLSVLLCVLPPQWHWDHDPNKIFTANDPDTQWMWGRDNVWIKIFGFDDQPDADPPKDFDDDPPPVDDDDPRRGIMGIDDDNVVVDPVVSVVSVVSRVVVVD

Nearest PDB structures (foldseek):
  2oc6-assembly2_B  TM=8.483E-01  e=5.262E-01  Bacillus subtilis
  2fki-assembly1_A  TM=5.897E-01  e=1.971E-01  Escherichia coli

Radius of gyration: 33.71 Å; Cα contacts (8 Å, |Δi|>4): 270; chains: 1; bounding box: 97×81×72 Å